Protein AF-A0A6A6N8V5-F1 (afdb_monomer_lite)

Foldseek 3Di:
DVVVVVVVPPDDDDPPPPDDDDDDDDPPDPPPPQDVVSVVVVVVVVVVDDDPLPQLDLLLLVLCVVVVNDPPVRSVVVVVVSVVVVVVVLVVCCVVCVVCCVVPVSPDDDDDPPDDPVRVVVVVVVVSCVVNVVSCVVPDPPPPPPPVVPPVCVVVVVVVVVVVVVCCCVPPVVVVVVVVVVVVVVVD

Structure (mmCIF, N/CA/C/O backbone):
data_AF-A0A6A6N8V5-F1
#
_entry.id   AF-A0A6A6N8V5-F1
#
loop_
_atom_site.group_PDB
_atom_site.id
_atom_site.type_symbol
_atom_site.label_atom_id
_atom_site.label_alt_id
_atom_site.label_comp_id
_atom_site.label_asym_id
_atom_site.label_entity_id
_atom_site.label_seq_id
_atom_site.pdbx_PDB_ins_code
_atom_site.Cartn_x
_atom_site.Cartn_y
_atom_site.Cartn_z
_atom_site.occupancy
_atom_site.B_iso_or_equiv
_atom_site.auth_seq_id
_atom_site.auth_comp_id
_atom_site.auth_asym_id
_atom_site.auth_atom_id
_atom_site.pdbx_PDB_model_num
ATOM 1 N N . MET A 1 1 ? -47.128 -22.667 35.089 1.00 57.34 1 MET A N 1
ATOM 2 C CA . MET A 1 1 ? -46.988 -22.530 36.557 1.00 57.34 1 MET A CA 1
ATOM 3 C C . MET A 1 1 ? -46.043 -23.562 37.205 1.00 57.34 1 MET A C 1
ATOM 5 O O . MET A 1 1 ? -45.417 -23.231 38.198 1.00 57.34 1 MET A O 1
ATOM 9 N N . ALA A 1 2 ? -45.826 -24.758 36.632 1.00 47.03 2 ALA A N 1
ATOM 10 C CA . ALA A 1 2 ? -44.949 -25.797 37.213 1.00 47.03 2 ALA A CA 1
ATOM 11 C C . ALA A 1 2 ? -43.417 -25.594 37.050 1.00 47.03 2 ALA A C 1
ATOM 13 O O . ALA A 1 2 ? -42.635 -26.224 37.754 1.00 47.03 2 ALA A O 1
ATOM 14 N N . LYS A 1 3 ? -42.948 -24.698 36.165 1.00 44.81 3 LYS A N 1
ATOM 15 C CA . LYS A 1 3 ? -41.498 -24.459 35.954 1.00 44.81 3 LYS A CA 1
ATOM 16 C C . LYS A 1 3 ? -40.864 -23.478 36.951 1.00 44.81 3 LYS A C 1
ATOM 18 O O . LYS A 1 3 ? -39.644 -23.429 37.061 1.00 44.81 3 LYS A O 1
ATOM 23 N N . GLN A 1 4 ? -41.675 -22.728 37.697 1.00 47.78 4 GLN A N 1
ATOM 24 C CA . GLN A 1 4 ? -41.194 -21.748 38.681 1.00 47.78 4 GLN A CA 1
ATOM 25 C C . GLN A 1 4 ? -40.977 -22.367 40.074 1.00 47.78 4 GLN A C 1
ATOM 27 O O . GLN A 1 4 ? -40.272 -21.784 40.893 1.00 47.78 4 GLN A O 1
ATOM 32 N N . LEU A 1 5 ? -41.507 -23.576 40.315 1.00 47.84 5 LEU A N 1
ATOM 33 C CA . LEU A 1 5 ? -41.378 -24.301 41.584 1.00 47.84 5 LEU A CA 1
ATOM 34 C C . LEU A 1 5 ? -40.135 -25.215 41.643 1.00 47.84 5 LEU A C 1
ATOM 36 O O . LEU A 1 5 ? -39.606 -25.457 42.720 1.00 47.84 5 LEU A O 1
ATOM 40 N N . MET A 1 6 ? -39.587 -25.642 40.497 1.00 47.91 6 MET A N 1
ATOM 41 C CA . MET A 1 6 ? -38.404 -26.527 40.445 1.00 47.91 6 MET A CA 1
ATOM 42 C C . MET A 1 6 ? -37.052 -25.804 40.577 1.00 47.91 6 MET A C 1
ATOM 44 O O . MET A 1 6 ? -36.023 -26.451 40.736 1.00 47.91 6 MET A O 1
ATOM 48 N N . ARG A 1 7 ? -37.018 -24.463 40.559 1.00 42.28 7 ARG A N 1
ATOM 49 C CA . ARG A 1 7 ? -35.777 -23.696 40.805 1.00 42.28 7 ARG A CA 1
ATOM 50 C C . ARG A 1 7 ? -35.471 -23.467 42.289 1.00 42.28 7 ARG A C 1
ATOM 52 O O . ARG A 1 7 ? -34.387 -22.991 42.600 1.00 42.28 7 ARG A O 1
ATOM 59 N N . ARG A 1 8 ? -36.384 -23.822 43.203 1.00 46.19 8 ARG A N 1
ATOM 60 C CA . ARG A 1 8 ? -36.187 -23.667 44.658 1.00 46.19 8 ARG A CA 1
ATOM 61 C C . ARG A 1 8 ? -35.596 -24.898 45.361 1.00 46.19 8 ARG A C 1
ATOM 63 O O . ARG A 1 8 ? -35.346 -24.821 46.555 1.00 46.19 8 ARG A O 1
ATOM 70 N N . LEU A 1 9 ? -35.335 -25.997 44.645 1.00 51.34 9 LEU A N 1
ATOM 71 C CA . LEU A 1 9 ? -34.799 -27.239 45.231 1.00 51.34 9 LEU A CA 1
ATOM 72 C C . LEU A 1 9 ? -33.329 -27.532 44.885 1.00 51.34 9 LEU A C 1
ATOM 74 O O . LEU A 1 9 ? -32.793 -28.545 45.317 1.00 51.34 9 LEU A O 1
ATOM 78 N N . ALA A 1 10 ? -32.640 -26.647 44.161 1.00 55.56 10 ALA A N 1
ATOM 79 C CA . ALA A 1 10 ? -31.214 -26.800 43.866 1.00 55.56 10 ALA A CA 1
ATOM 80 C C . ALA A 1 10 ? -30.354 -25.957 44.826 1.00 55.56 10 ALA A C 1
ATOM 82 O O . ALA A 1 10 ? -29.669 -25.023 44.411 1.00 55.56 10 ALA A O 1
ATOM 83 N N . VAL A 1 11 ? -30.408 -26.271 46.123 1.00 56.56 11 VAL A N 1
ATOM 84 C CA . VAL A 1 11 ? -29.449 -25.744 47.105 1.00 56.56 11 VAL A CA 1
ATOM 85 C C . VAL A 1 11 ? -28.174 -26.579 46.992 1.00 56.56 11 VAL A C 1
ATOM 87 O O . VAL A 1 11 ? -28.170 -27.763 47.322 1.00 56.56 11 VAL A O 1
ATOM 90 N N . LYS A 1 12 ? -27.090 -25.982 46.483 1.00 49.31 12 LYS A N 1
ATOM 91 C CA . LYS A 1 12 ? -25.762 -26.612 46.512 1.00 49.31 12 LYS A CA 1
ATOM 92 C C . LYS A 1 12 ? -25.272 -26.709 47.967 1.00 49.31 12 LYS A C 1
ATOM 94 O O . LYS A 1 12 ? -25.451 -25.741 48.707 1.00 49.31 12 LYS A O 1
ATOM 99 N N . PRO A 1 13 ? -24.644 -27.823 48.385 1.00 46.50 13 PRO A N 1
ATOM 100 C CA . PRO A 1 13 ? -24.107 -27.942 49.735 1.00 46.50 13 PRO A CA 1
ATOM 101 C C . PRO A 1 13 ? -22.988 -26.918 49.960 1.00 46.50 13 PRO A C 1
ATOM 103 O O . PRO A 1 13 ? -22.132 -26.709 49.096 1.00 46.50 13 PRO A O 1
ATOM 106 N N . LYS A 1 14 ? -23.018 -26.273 51.128 1.00 52.66 14 LYS A N 1
ATOM 107 C CA . LYS A 1 14 ? -21.973 -25.358 51.593 1.00 52.66 14 LYS A CA 1
ATOM 108 C C . LYS A 1 14 ? -20.686 -26.140 51.923 1.00 52.66 14 LYS A C 1
ATOM 110 O O . LYS A 1 14 ? -20.791 -27.234 52.481 1.00 52.66 14 LYS A O 1
ATOM 115 N N . PRO A 1 15 ? -19.485 -25.608 51.631 1.00 56.66 15 PRO A N 1
ATOM 116 C CA . PRO A 1 15 ? -18.228 -26.170 52.119 1.00 56.66 15 PRO A CA 1
ATOM 117 C C . PRO A 1 15 ? -18.176 -26.165 53.654 1.00 56.66 15 PRO A C 1
ATOM 119 O O . PRO A 1 15 ? -18.633 -25.230 54.305 1.00 56.66 15 PRO A O 1
ATOM 122 N N . TRP A 1 16 ? -17.576 -27.208 54.216 1.00 52.28 16 TRP A N 1
ATOM 123 C CA . TRP A 1 16 ? -17.517 -27.589 55.634 1.00 52.28 16 TRP A CA 1
ATOM 124 C C . TRP A 1 16 ? -16.701 -26.658 56.560 1.00 52.28 16 TRP A C 1
ATOM 126 O O . TRP A 1 16 ? -16.379 -27.040 57.679 1.00 52.28 16 TRP A O 1
ATOM 136 N N . ILE A 1 17 ? -16.383 -25.434 56.134 1.00 44.16 17 ILE A N 1
ATOM 137 C CA . ILE A 1 17 ? -15.574 -24.467 56.904 1.00 44.16 17 ILE A CA 1
ATOM 138 C C . ILE A 1 17 ? -16.433 -23.480 57.726 1.00 44.16 17 ILE A C 1
ATOM 140 O O . ILE A 1 17 ? -15.909 -22.629 58.435 1.00 44.16 17 ILE A O 1
ATOM 144 N N . GLU A 1 18 ? -17.759 -23.631 57.731 1.00 51.62 18 GLU A N 1
ATOM 145 C CA . GLU A 1 18 ? -18.683 -22.771 58.495 1.00 51.62 18 GLU A CA 1
ATOM 146 C C . GLU A 1 18 ? -19.040 -23.325 59.900 1.00 51.62 18 GLU A C 1
ATOM 148 O O . GLU A 1 18 ? -20.166 -23.172 60.368 1.00 51.62 18 GLU A O 1
ATOM 153 N N . VAL A 1 19 ? -18.092 -23.977 60.593 1.00 57.38 19 VAL A N 1
ATOM 154 C CA . VAL A 1 19 ? -18.265 -24.457 61.984 1.00 57.38 19 VAL A CA 1
ATOM 155 C C . VAL A 1 19 ? -17.139 -23.933 62.885 1.00 57.38 19 VAL A C 1
ATOM 157 O O . VAL A 1 19 ? -16.247 -24.672 63.289 1.00 57.38 19 VAL A O 1
ATOM 160 N N . ALA A 1 20 ? -17.176 -22.644 63.217 1.00 37.38 20 ALA A N 1
ATOM 161 C CA . ALA A 1 20 ? -16.450 -22.104 64.367 1.00 37.38 20 ALA A CA 1
ATOM 162 C C . ALA A 1 20 ? -17.269 -20.962 65.003 1.00 37.38 20 ALA A C 1
ATOM 164 O O . ALA A 1 20 ? -17.690 -20.056 64.279 1.00 37.38 20 ALA A O 1
ATOM 165 N N . PRO A 1 21 ? -17.537 -20.986 66.324 1.00 42.22 21 PRO A N 1
ATOM 166 C CA . PRO A 1 21 ? -18.315 -19.952 66.994 1.00 42.22 21 PRO A CA 1
ATOM 167 C C . PRO A 1 21 ? -17.563 -18.619 67.041 1.00 42.22 21 PRO A C 1
ATOM 169 O O . PRO A 1 21 ? -16.355 -18.555 67.259 1.00 42.22 21 PRO A O 1
ATOM 172 N N . SER A 1 22 ? -18.327 -17.548 66.883 1.00 48.19 22 SER A N 1
ATOM 173 C CA . SER A 1 22 ? -17.934 -16.147 66.978 1.00 48.19 22 SER A CA 1
ATOM 174 C C . SER A 1 22 ? -17.301 -15.779 68.326 1.00 48.19 22 SER A C 1
ATOM 176 O O . SER A 1 22 ? -18.021 -15.652 69.313 1.00 48.19 22 SER A O 1
ATOM 178 N N . LEU A 1 23 ? -15.994 -15.505 68.352 1.00 44.06 23 LEU A N 1
ATOM 179 C CA . LEU A 1 23 ? -15.327 -14.744 69.418 1.00 44.06 23 LEU A CA 1
ATOM 180 C C . LEU A 1 23 ? -14.121 -13.982 68.853 1.00 44.06 23 LEU A C 1
ATOM 182 O O . LEU A 1 23 ? -12.998 -14.441 68.980 1.00 44.06 23 LEU A O 1
ATOM 186 N N . LEU A 1 24 ? -14.358 -12.838 68.207 1.00 45.47 24 LEU A N 1
ATOM 187 C CA . LEU A 1 24 ? -13.484 -11.651 68.221 1.00 45.47 24 LEU A CA 1
ATOM 188 C C . LEU A 1 24 ? -14.116 -10.595 67.307 1.00 45.47 24 LEU A C 1
ATOM 190 O O . LEU A 1 24 ? -14.026 -10.658 66.082 1.00 45.47 24 LEU A O 1
ATOM 194 N N . GLY A 1 25 ? -14.812 -9.635 67.916 1.00 46.91 25 GLY A N 1
ATOM 195 C CA . GLY A 1 25 ? -15.275 -8.440 67.224 1.00 46.91 25 GLY A CA 1
ATOM 196 C C . GLY A 1 25 ? -14.080 -7.557 66.889 1.00 46.91 25 GLY A C 1
ATOM 197 O O . GLY A 1 25 ? -13.630 -6.787 67.731 1.00 46.91 25 GLY A O 1
ATOM 198 N N . PHE A 1 26 ? -13.574 -7.665 65.664 1.00 46.50 26 PHE A N 1
ATOM 199 C CA . PHE A 1 26 ? -12.704 -6.648 65.085 1.00 46.50 26 PHE A CA 1
ATOM 200 C C . PHE A 1 26 ? -13.545 -5.709 64.215 1.00 46.50 26 PHE A C 1
ATOM 202 O O . PHE A 1 26 ? -14.327 -6.194 63.392 1.00 46.50 26 PHE A O 1
ATOM 209 N N . PRO A 1 27 ? -13.402 -4.378 64.346 1.00 46.56 27 PRO A N 1
ATOM 210 C CA . PRO A 1 27 ? -14.002 -3.456 63.395 1.00 46.56 27 PRO A CA 1
ATOM 211 C C . PRO A 1 27 ? -13.331 -3.671 62.034 1.00 46.56 27 PRO A C 1
ATOM 213 O O . PRO A 1 27 ? -12.165 -3.323 61.840 1.00 46.56 27 PRO A O 1
ATOM 216 N N . LEU A 1 28 ? -14.053 -4.274 61.087 1.00 45.28 28 LEU A N 1
ATOM 217 C CA . LEU A 1 28 ? -13.602 -4.346 59.703 1.00 45.28 28 LEU A CA 1
ATOM 218 C C . LEU A 1 28 ? -13.589 -2.923 59.142 1.00 45.28 28 LEU A C 1
ATOM 220 O O . LEU A 1 28 ? -14.630 -2.296 58.951 1.00 45.28 28 LEU A O 1
ATOM 224 N N . ARG A 1 29 ? -12.379 -2.415 58.898 1.00 39.84 29 ARG A N 1
ATOM 225 C CA . ARG A 1 29 ? -12.137 -1.227 58.080 1.00 39.84 29 ARG A CA 1
ATOM 226 C C . ARG A 1 29 ? -12.912 -1.400 56.766 1.00 39.84 29 ARG A C 1
ATOM 228 O O . ARG A 1 29 ? -12.797 -2.478 56.176 1.00 39.84 29 ARG A O 1
ATOM 235 N N . PRO A 1 30 ? -13.670 -0.397 56.285 1.00 49.34 30 PRO A N 1
ATOM 236 C CA . PRO A 1 30 ? -14.262 -0.465 54.958 1.00 49.34 30 PRO A CA 1
ATOM 237 C C . PRO A 1 30 ? -13.144 -0.754 53.962 1.00 49.34 30 PRO A C 1
ATOM 239 O O . PRO A 1 30 ? -12.164 -0.012 53.863 1.00 49.34 30 PRO A O 1
ATOM 242 N N . SER A 1 31 ? -13.243 -1.903 53.307 1.00 49.34 31 SER A N 1
ATOM 243 C CA . SER A 1 31 ? -12.313 -2.283 52.266 1.00 49.34 31 SER A CA 1
ATOM 244 C C . SER A 1 31 ? -12.677 -1.454 51.045 1.00 49.34 31 SER A C 1
ATOM 246 O O . SER A 1 31 ? -13.603 -1.799 50.320 1.00 49.34 31 SER A O 1
ATOM 248 N N . ASN A 1 32 ? -11.944 -0.365 50.811 1.00 54.44 32 ASN A N 1
ATOM 249 C CA . ASN A 1 32 ? -11.982 0.385 49.550 1.00 54.44 32 ASN A CA 1
ATOM 250 C C . ASN A 1 32 ? -11.334 -0.411 48.400 1.00 54.44 32 ASN A C 1
ATOM 252 O O . ASN A 1 32 ? -10.838 0.173 47.441 1.00 54.44 32 ASN A O 1
ATOM 256 N N . SER A 1 33 ? -11.278 -1.741 48.516 1.00 57.34 33 SER A N 1
ATOM 257 C CA . SER A 1 33 ? -10.791 -2.595 47.447 1.00 57.34 33 SER A CA 1
ATOM 258 C C . SER A 1 33 ? -11.820 -2.540 46.326 1.00 57.34 33 SER A C 1
ATOM 260 O O . SER A 1 33 ? -12.987 -2.856 46.589 1.00 57.34 33 SER A O 1
ATOM 262 N N . PRO A 1 34 ? -11.431 -2.140 45.107 1.00 54.94 34 PRO A N 1
ATOM 263 C CA . PRO A 1 34 ? -12.342 -2.151 43.976 1.00 54.94 34 PRO A CA 1
ATOM 264 C C . PRO A 1 34 ? -12.934 -3.556 43.836 1.00 54.94 34 PRO A C 1
ATOM 266 O O . PRO A 1 34 ? -12.245 -4.566 44.016 1.00 54.94 34 PRO A O 1
ATOM 269 N N . SER A 1 35 ? -14.248 -3.629 43.613 1.00 59.81 35 SER A N 1
ATOM 270 C CA . SER A 1 35 ? -14.934 -4.916 43.498 1.00 59.81 35 SER A CA 1
ATOM 271 C C . SER A 1 35 ? -14.348 -5.696 42.319 1.00 59.81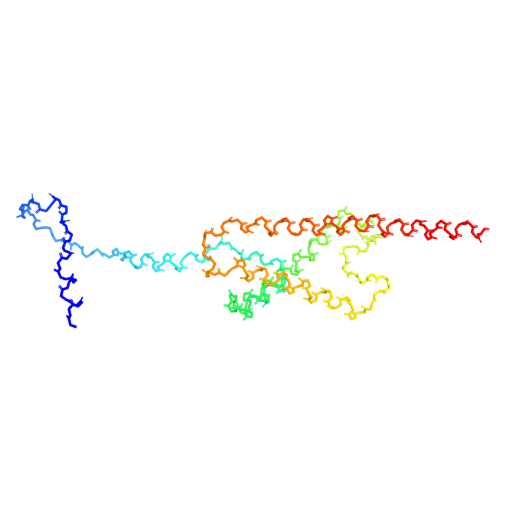 35 SER A C 1
ATOM 273 O O . SER A 1 35 ? -13.859 -5.094 41.372 1.00 59.81 35 SER A O 1
ATOM 275 N N . LEU A 1 36 ? -14.384 -7.032 42.333 1.00 54.66 36 LEU A N 1
ATOM 276 C CA . LEU A 1 36 ? -13.889 -7.809 41.187 1.00 54.66 36 LEU A CA 1
ATOM 277 C C . LEU A 1 36 ? -14.636 -7.479 39.888 1.00 54.66 36 LEU A C 1
ATOM 279 O O . LEU A 1 36 ? -14.100 -7.741 38.819 1.00 54.66 36 LEU A O 1
ATOM 283 N N . GLU A 1 37 ? -15.846 -6.921 39.968 1.00 55.88 37 GLU A N 1
ATOM 284 C CA . GLU A 1 37 ? -16.543 -6.359 38.811 1.00 55.88 37 GLU A CA 1
ATOM 285 C C . GLU A 1 37 ? -15.912 -5.037 38.386 1.00 55.88 37 GLU A C 1
ATOM 287 O O . GLU A 1 37 ? -15.575 -4.911 37.223 1.00 55.88 37 GLU A O 1
ATOM 292 N N . THR A 1 38 ? -15.593 -4.140 39.321 1.00 53.28 38 THR A N 1
ATOM 293 C CA . THR A 1 38 ? -14.831 -2.909 39.051 1.00 53.28 38 THR A CA 1
ATOM 294 C C . THR A 1 38 ? -13.439 -3.208 38.495 1.00 53.28 38 THR A C 1
ATOM 296 O O . THR A 1 38 ? -13.039 -2.578 37.539 1.00 53.28 38 THR A O 1
ATOM 299 N N . ILE A 1 39 ? -12.725 -4.217 39.006 1.00 55.84 39 ILE A N 1
ATOM 300 C CA . ILE A 1 39 ? -11.430 -4.665 38.465 1.00 55.84 39 ILE A CA 1
ATOM 301 C C . ILE A 1 39 ? -11.617 -5.328 37.097 1.00 55.84 39 ILE A C 1
ATOM 303 O O . ILE A 1 39 ? -10.730 -5.252 36.260 1.00 55.84 39 ILE A O 1
ATOM 307 N N . ARG A 1 40 ? -12.742 -6.009 36.840 1.00 59.34 40 ARG A N 1
ATOM 308 C CA . ARG A 1 40 ? -13.047 -6.576 35.514 1.00 59.34 40 ARG A CA 1
ATOM 309 C C . ARG A 1 40 ? -13.488 -5.513 34.516 1.00 59.34 40 ARG A C 1
ATOM 311 O O . ARG A 1 40 ? -13.228 -5.711 33.339 1.00 59.34 40 ARG A O 1
ATOM 318 N N . GLU A 1 41 ? -14.120 -4.438 34.970 1.00 52.66 41 GLU A N 1
ATOM 319 C CA . GLU A 1 41 ? -14.495 -3.269 34.175 1.00 52.66 41 GLU A CA 1
ATOM 320 C C . GLU A 1 41 ? -13.255 -2.416 33.882 1.00 52.66 41 GLU A C 1
ATOM 322 O O . GLU A 1 41 ? -12.965 -2.170 32.719 1.00 52.66 41 GLU A O 1
ATOM 327 N N . GLU A 1 42 ? -12.426 -2.120 34.886 1.00 46.97 42 GLU A N 1
ATOM 328 C CA . GLU A 1 42 ? -11.146 -1.413 34.730 1.00 46.97 42 GLU A CA 1
ATOM 329 C C . GLU A 1 42 ? -10.167 -2.230 33.871 1.00 46.97 42 GLU A C 1
ATOM 331 O O . GLU A 1 42 ? -9.539 -1.696 32.968 1.00 46.97 42 GLU A O 1
ATOM 336 N N . LYS A 1 43 ? -10.117 -3.563 34.034 1.00 39.84 43 LYS A N 1
ATOM 337 C CA . LYS A 1 43 ? -9.319 -4.458 33.173 1.00 39.84 43 LYS A CA 1
ATOM 338 C C . LYS A 1 43 ? -9.936 -4.677 31.789 1.00 39.84 43 LYS A C 1
ATOM 340 O O . LYS A 1 43 ? -9.231 -5.141 30.899 1.00 39.84 43 LYS A O 1
ATOM 345 N N . ALA A 1 44 ? -11.225 -4.402 31.590 1.00 46.94 44 ALA A N 1
ATOM 346 C CA . ALA A 1 44 ? -11.828 -4.397 30.258 1.00 46.94 44 ALA A CA 1
ATOM 347 C C . ALA A 1 44 ? -11.556 -3.075 29.525 1.00 46.94 44 ALA A C 1
ATOM 349 O O . ALA A 1 44 ? -11.489 -3.092 28.299 1.00 46.94 44 ALA A O 1
ATOM 350 N N . GLU A 1 45 ? -11.348 -1.977 30.257 1.00 46.59 45 GLU A N 1
ATOM 351 C CA . GLU A 1 45 ? -10.957 -0.678 29.699 1.00 46.59 45 GLU A CA 1
ATOM 352 C C . GLU A 1 45 ? -9.429 -0.549 29.506 1.00 46.59 45 GLU A C 1
ATOM 354 O O . GLU A 1 45 ? -8.999 -0.051 28.471 1.00 46.59 45 GLU A O 1
ATOM 359 N N . GLU A 1 46 ? -8.592 -1.085 30.405 1.00 42.84 46 GLU A N 1
ATOM 360 C CA . GLU A 1 46 ? -7.117 -1.050 30.285 1.00 42.84 46 GLU A CA 1
ATOM 361 C C . GLU A 1 46 ? -6.542 -2.080 29.297 1.00 42.84 46 GLU A C 1
ATOM 363 O O . GLU A 1 46 ? -5.401 -1.955 28.860 1.00 42.84 46 GLU A O 1
ATOM 368 N N . HIS A 1 47 ? -7.302 -3.101 28.882 1.00 40.75 47 HIS A N 1
ATOM 369 C CA . HIS A 1 47 ? -6.832 -4.042 27.852 1.00 40.75 47 HIS A CA 1
ATOM 370 C C . HIS A 1 47 ? -7.111 -3.559 26.416 1.00 40.75 47 HIS A C 1
ATOM 372 O O . HIS A 1 47 ? -7.099 -4.368 25.485 1.00 40.75 47 HIS A O 1
ATOM 378 N N . GLU A 1 48 ? -7.342 -2.256 26.226 1.00 45.66 48 GLU A N 1
ATOM 379 C CA . GLU A 1 48 ? -7.169 -1.585 24.930 1.00 45.66 48 GLU A CA 1
ATOM 380 C C . GLU A 1 48 ? -5.729 -1.097 24.695 1.00 45.66 48 GLU A C 1
ATOM 382 O O . GLU A 1 48 ? -5.425 -0.612 23.600 1.00 45.66 48 GLU A O 1
ATOM 387 N N . ASP A 1 49 ? -4.823 -1.264 25.664 1.00 51.69 49 ASP A N 1
ATOM 388 C CA . ASP A 1 49 ? -3.442 -0.836 25.501 1.00 51.69 49 ASP A CA 1
ATOM 389 C C . ASP A 1 49 ? -2.571 -1.860 24.750 1.00 51.69 49 ASP A C 1
ATOM 391 O O . ASP A 1 49 ? -2.319 -2.994 25.163 1.00 51.69 49 ASP A O 1
ATOM 395 N N . GLU A 1 50 ? -2.058 -1.353 23.629 1.00 45.16 50 GLU A N 1
ATOM 396 C CA . GLU A 1 50 ? -0.668 -1.540 23.219 1.00 45.16 50 GLU A CA 1
ATOM 397 C C . GLU A 1 50 ? -0.329 -2.801 22.412 1.00 45.16 50 GLU A C 1
ATOM 399 O O . GLU A 1 50 ? 0.692 -3.465 22.583 1.00 45.16 50 GLU A O 1
ATOM 404 N N . SER A 1 51 ? -1.134 -3.065 21.388 1.00 43.22 51 SER A N 1
ATOM 405 C CA . SER A 1 51 ? -0.588 -3.530 20.109 1.00 43.22 51 SER A CA 1
ATOM 406 C C . SER A 1 51 ? -1.419 -2.958 18.975 1.00 43.22 51 SER A C 1
ATOM 408 O O . SER A 1 51 ? -2.499 -3.442 18.644 1.00 43.22 51 SER A O 1
ATOM 410 N N . ASP A 1 52 ? -0.885 -1.860 18.443 1.00 52.78 52 ASP A N 1
ATOM 411 C CA . ASP A 1 52 ? -1.332 -1.136 17.264 1.00 52.78 52 ASP A CA 1
ATOM 412 C C . ASP A 1 52 ? -1.875 -2.095 16.194 1.00 52.78 52 ASP A C 1
ATOM 414 O O . ASP A 1 52 ? -1.224 -3.085 15.860 1.00 52.78 52 ASP A O 1
ATOM 418 N N . GLY A 1 53 ? -3.069 -1.807 15.668 1.00 59.06 53 GLY A N 1
ATOM 419 C CA . GLY A 1 53 ? -3.891 -2.677 14.820 1.00 59.06 53 GLY A CA 1
ATOM 420 C C . GLY A 1 53 ? -3.283 -3.096 13.478 1.00 59.06 53 GLY A C 1
ATOM 421 O O . GLY A 1 53 ? -4.025 -3.473 12.579 1.00 59.06 53 GLY A O 1
ATOM 422 N N . GLY A 1 54 ? -1.961 -3.024 13.300 1.00 66.81 54 GLY A N 1
ATOM 423 C CA . GLY A 1 54 ? -1.231 -3.641 12.198 1.00 66.81 54 GLY A CA 1
ATOM 424 C C . GLY A 1 54 ? -1.758 -3.230 10.831 1.00 66.81 54 GLY A C 1
ATOM 425 O O . GLY A 1 54 ? -1.714 -4.028 9.899 1.00 66.81 54 GLY A O 1
ATOM 426 N N . HIS A 1 55 ? -2.304 -2.013 10.705 1.00 77.81 55 HIS A N 1
ATOM 427 C CA . HIS A 1 55 ? -3.022 -1.642 9.491 1.00 77.81 55 HIS A CA 1
ATOM 428 C C . HIS A 1 55 ? -2.071 -1.601 8.290 1.00 77.81 55 HIS A C 1
ATOM 430 O O . HIS A 1 55 ? -2.456 -2.066 7.222 1.00 77.81 55 HIS A O 1
ATOM 436 N N . ILE A 1 56 ? -0.864 -1.028 8.478 1.00 83.94 56 ILE A N 1
ATOM 437 C CA . ILE A 1 56 ? 0.272 -0.895 7.527 1.00 83.94 56 ILE A CA 1
ATOM 438 C C . ILE A 1 56 ? -0.159 -0.547 6.080 1.00 83.94 56 ILE A C 1
ATOM 440 O O . ILE A 1 56 ? 0.546 -0.788 5.105 1.00 83.94 56 ILE A O 1
ATOM 444 N N . ASN A 1 57 ? -1.353 0.025 5.926 1.00 89.38 57 ASN A N 1
ATOM 445 C CA . ASN A 1 57 ? -2.013 0.275 4.659 1.00 89.38 57 ASN A CA 1
ATOM 446 C C . ASN A 1 57 ? -3.140 1.307 4.880 1.00 89.38 57 ASN A C 1
ATOM 448 O O . ASN A 1 57 ? -4.065 1.062 5.675 1.00 89.38 57 ASN A O 1
ATOM 452 N N . PRO A 1 58 ? -3.111 2.444 4.161 1.00 90.12 58 PRO A N 1
ATOM 453 C CA . PRO A 1 58 ? -4.141 3.468 4.281 1.00 90.12 58 PRO A CA 1
ATOM 454 C C . PRO A 1 58 ? -5.554 2.969 3.952 1.00 90.12 58 PRO A C 1
ATOM 456 O O . PRO A 1 58 ? -6.503 3.348 4.634 1.00 90.12 58 PRO A O 1
ATOM 459 N N . ALA A 1 59 ? -5.715 2.071 2.973 1.00 88.81 59 ALA A N 1
ATOM 460 C CA . ALA A 1 59 ? -7.013 1.501 2.606 1.00 88.81 59 ALA A CA 1
ATOM 461 C C . ALA A 1 59 ? -7.587 0.595 3.707 1.00 88.81 59 ALA A C 1
ATOM 463 O O . ALA A 1 59 ? -8.791 0.621 3.963 1.00 88.81 59 ALA A O 1
ATOM 464 N N . VAL A 1 60 ? -6.732 -0.156 4.410 1.00 89.25 60 VAL A N 1
ATOM 465 C CA . VAL A 1 60 ? -7.138 -0.967 5.572 1.00 89.25 60 VAL A CA 1
ATOM 466 C C . VAL A 1 60 ? -7.572 -0.067 6.725 1.00 89.25 60 VAL A C 1
ATOM 468 O O . VAL A 1 60 ? -8.652 -0.256 7.286 1.00 89.25 60 VAL A O 1
ATOM 471 N N . THR A 1 61 ? -6.775 0.963 7.021 1.00 86.31 61 THR A N 1
ATOM 472 C CA . THR A 1 61 ? -7.097 1.971 8.043 1.00 86.31 61 THR A CA 1
ATOM 473 C C . THR A 1 61 ? -8.434 2.655 7.740 1.00 86.31 61 THR A C 1
ATOM 475 O O . THR A 1 61 ? -9.273 2.812 8.626 1.00 86.31 61 THR A O 1
ATOM 478 N N . PHE A 1 62 ? -8.664 3.026 6.476 1.00 85.31 62 PHE A N 1
ATOM 479 C CA . PHE A 1 62 ? -9.911 3.644 6.031 1.00 85.31 62 PHE A CA 1
ATOM 480 C C . PHE A 1 62 ? -11.101 2.688 6.145 1.00 85.31 62 PHE A C 1
ATOM 482 O O . PHE A 1 62 ? -12.157 3.079 6.638 1.00 85.31 62 PHE A O 1
ATOM 489 N N . GLY A 1 63 ? -10.923 1.423 5.750 1.00 84.44 63 GLY A N 1
ATOM 490 C CA . GLY A 1 63 ? -11.936 0.386 5.917 1.00 84.44 63 GLY A CA 1
ATOM 491 C C . GLY A 1 63 ? -12.369 0.265 7.375 1.00 84.44 63 GLY A C 1
ATOM 492 O O . GLY A 1 63 ? -13.555 0.374 7.674 1.00 84.44 63 GLY A O 1
ATOM 493 N N . LEU A 1 64 ? -11.413 0.136 8.297 1.00 83.88 64 LEU A N 1
ATOM 494 C CA . LEU A 1 64 ? -11.682 0.028 9.734 1.00 83.88 64 LEU A CA 1
ATOM 495 C C . LEU A 1 64 ? -12.316 1.293 10.328 1.00 83.88 64 LEU A C 1
ATOM 497 O O . LEU A 1 64 ? -13.179 1.185 11.201 1.00 83.88 64 LEU A O 1
ATOM 501 N N . PHE A 1 65 ? -11.958 2.475 9.823 1.00 82.31 65 PHE A N 1
ATOM 502 C CA . PHE A 1 65 ? -12.645 3.724 10.149 1.00 82.31 65 PHE A CA 1
ATOM 503 C C . PHE A 1 65 ? -14.128 3.685 9.744 1.00 82.31 65 PHE A C 1
ATOM 505 O O . PHE A 1 65 ? -14.995 3.958 10.575 1.00 82.31 65 PHE A O 1
ATOM 512 N N . LEU A 1 66 ? -14.448 3.269 8.512 1.00 79.50 66 LEU A N 1
ATOM 513 C CA . LEU A 1 66 ? -15.84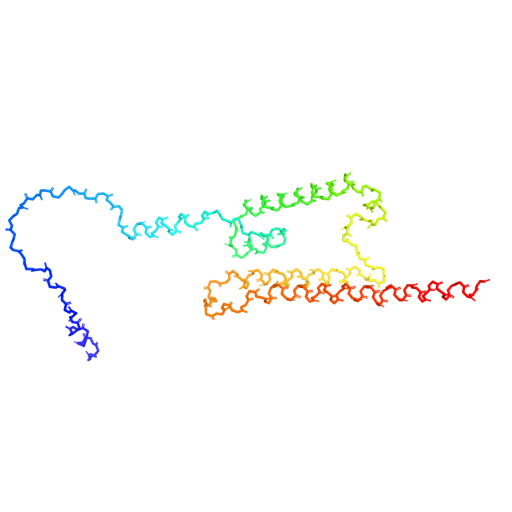0 3.115 8.060 1.00 79.50 66 LEU A CA 1
ATOM 514 C C . LEU A 1 66 ? -16.599 2.049 8.861 1.00 79.50 66 LEU A C 1
ATOM 516 O O . LEU A 1 66 ? -17.778 2.218 9.165 1.00 79.50 66 LEU A O 1
ATOM 520 N N . GLY A 1 67 ? -15.905 0.983 9.264 1.00 80.69 67 GLY A N 1
ATOM 521 C CA . GLY A 1 67 ? -16.415 -0.041 10.177 1.00 80.69 67 GLY A CA 1
ATOM 522 C C . GLY A 1 67 ? -16.567 0.420 11.629 1.00 80.69 67 GLY A C 1
ATOM 523 O O . GLY A 1 67 ? -16.899 -0.403 12.480 1.00 80.69 67 GLY A O 1
ATOM 524 N N . ARG A 1 68 ? -16.308 1.705 11.923 1.00 82.00 68 ARG A N 1
ATOM 525 C CA . ARG A 1 68 ? -16.336 2.326 13.259 1.00 82.00 68 ARG A CA 1
ATOM 526 C C . ARG A 1 68 ? -15.427 1.630 14.280 1.00 82.00 68 ARG A C 1
ATOM 528 O O . ARG A 1 68 ? -15.675 1.721 15.477 1.00 82.00 68 ARG A O 1
ATOM 535 N N . LYS A 1 69 ? -14.372 0.958 13.808 1.00 76.12 69 LYS A N 1
ATOM 536 C CA . LYS A 1 69 ? -13.348 0.314 14.645 1.00 76.12 69 LYS A CA 1
ATOM 537 C C . LYS A 1 69 ? -12.172 1.242 14.968 1.00 76.12 69 LYS A C 1
ATOM 539 O O . LYS A 1 69 ? -11.379 0.937 15.847 1.00 76.12 69 LYS A O 1
ATOM 544 N N . VAL A 1 70 ? -12.046 2.366 14.259 1.00 81.88 70 VAL A N 1
ATOM 545 C CA . VAL A 1 70 ? -10.996 3.381 14.452 1.00 81.88 70 VAL A CA 1
ATOM 546 C C . VAL A 1 70 ? -11.636 4.769 14.383 1.00 81.88 70 VAL A C 1
ATOM 548 O O . VAL A 1 70 ? -12.501 5.007 13.541 1.00 81.88 70 VAL A O 1
ATOM 551 N N . SER A 1 71 ? -11.232 5.695 15.257 1.00 86.00 71 SER A N 1
ATOM 552 C CA . SER A 1 71 ? -11.722 7.081 15.232 1.00 86.00 71 SER A CA 1
ATOM 553 C C . SER A 1 71 ? -11.122 7.882 14.067 1.00 86.00 71 SER A C 1
ATOM 555 O O . SER A 1 71 ? -10.047 7.557 13.571 1.00 86.00 71 SER A O 1
ATOM 557 N N . LEU A 1 72 ? -11.789 8.961 13.637 1.00 85.62 72 LEU A N 1
ATOM 558 C CA . LEU A 1 72 ? -11.349 9.768 12.488 1.00 85.62 72 LEU A CA 1
ATOM 559 C C . LEU A 1 72 ? -9.925 10.318 12.658 1.00 85.62 72 LEU A C 1
ATOM 561 O O . LEU A 1 72 ? -9.094 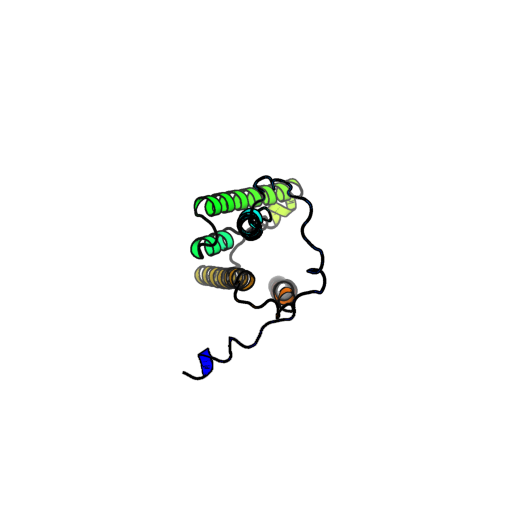10.166 11.767 1.00 85.62 72 LEU A O 1
ATOM 565 N N . ILE A 1 73 ? -9.634 10.935 13.807 1.00 89.19 73 ILE A N 1
ATOM 566 C CA . ILE A 1 73 ? -8.315 11.526 14.080 1.00 89.19 73 ILE A CA 1
ATOM 567 C C . ILE A 1 73 ? -7.240 10.437 14.054 1.00 89.19 73 ILE A C 1
ATOM 569 O O . ILE A 1 73 ? -6.213 10.599 13.399 1.00 89.19 73 ILE A O 1
ATOM 573 N N . ARG A 1 74 ? -7.503 9.296 14.705 1.00 84.12 74 ARG A N 1
ATOM 574 C CA . ARG A 1 74 ? -6.575 8.163 14.737 1.00 84.12 74 ARG A CA 1
ATOM 575 C C . ARG A 1 74 ? -6.342 7.602 13.328 1.00 84.12 74 ARG A C 1
ATOM 577 O O . ARG A 1 74 ? -5.200 7.363 12.952 1.00 84.12 74 ARG A O 1
ATOM 584 N N . ALA A 1 75 ? -7.394 7.466 12.520 1.00 84.31 75 ALA A N 1
ATOM 585 C CA . ALA A 1 75 ? -7.295 7.004 11.138 1.00 84.31 75 ALA A CA 1
ATOM 586 C C . ALA A 1 75 ? -6.430 7.935 10.273 1.00 84.31 75 ALA A C 1
ATOM 588 O O . ALA A 1 75 ? -5.562 7.461 9.545 1.00 84.31 75 ALA A O 1
ATOM 589 N N . LEU A 1 76 ? -6.617 9.252 10.388 1.00 91.12 76 LEU A N 1
ATOM 590 C CA . LEU A 1 76 ? -5.816 10.232 9.650 1.00 91.12 76 LEU A CA 1
ATOM 591 C C . LEU A 1 76 ? -4.342 10.196 10.067 1.00 91.12 76 LEU A C 1
ATOM 593 O O . LEU A 1 76 ? -3.468 10.157 9.201 1.00 91.12 76 LEU A O 1
ATOM 597 N N . LEU A 1 77 ? -4.062 10.154 11.373 1.00 89.44 77 LEU A N 1
ATOM 598 C CA . LEU A 1 77 ? -2.692 10.054 11.884 1.00 89.44 77 LEU A CA 1
ATOM 599 C C . LEU A 1 77 ? -1.997 8.777 11.395 1.00 89.44 77 LEU A C 1
ATOM 601 O O . LEU A 1 77 ? -0.853 8.845 10.948 1.00 89.44 77 LEU A O 1
ATOM 605 N N . TYR A 1 78 ? -2.699 7.639 11.386 1.00 90.19 78 TYR A N 1
ATOM 606 C CA . TYR A 1 78 ? -2.174 6.393 10.824 1.00 90.19 78 TYR A CA 1
ATOM 607 C C . TYR A 1 78 ? -1.848 6.505 9.339 1.00 90.19 78 TYR A C 1
ATOM 609 O O . TYR A 1 78 ? -0.765 6.097 8.932 1.00 90.19 78 TYR A O 1
ATOM 617 N N . MET A 1 79 ? -2.748 7.059 8.524 1.00 90.94 79 MET A N 1
ATOM 618 C CA . MET A 1 79 ? -2.510 7.190 7.082 1.00 90.94 79 MET A CA 1
ATOM 619 C C . MET A 1 79 ? -1.304 8.085 6.792 1.00 90.94 79 MET A C 1
ATOM 621 O O . MET A 1 79 ? -0.477 7.748 5.947 1.00 90.94 79 MET A O 1
ATOM 625 N N . VAL A 1 80 ? -1.166 9.196 7.522 1.00 94.31 80 VAL A N 1
ATOM 626 C CA . VAL A 1 80 ? -0.002 10.083 7.399 1.00 94.31 80 VAL A CA 1
ATOM 627 C C . VAL A 1 80 ? 1.275 9.348 7.799 1.00 94.31 80 VAL A C 1
ATOM 629 O O . VAL A 1 80 ? 2.236 9.345 7.031 1.00 94.31 80 VAL A O 1
ATOM 632 N N . ALA A 1 81 ? 1.283 8.673 8.951 1.00 93.00 81 ALA A N 1
ATOM 633 C CA . ALA A 1 81 ? 2.439 7.909 9.410 1.00 93.00 81 ALA A CA 1
ATOM 634 C C . ALA A 1 81 ? 2.836 6.798 8.420 1.00 93.00 81 ALA A C 1
ATOM 636 O O . ALA A 1 81 ? 4.018 6.630 8.130 1.00 93.00 81 ALA A O 1
ATOM 637 N N . GLN A 1 82 ? 1.863 6.086 7.843 1.00 93.06 82 GLN A N 1
ATOM 638 C CA . GLN A 1 82 ? 2.088 5.034 6.845 1.00 93.06 82 GLN A CA 1
ATOM 639 C C . GLN A 1 82 ? 2.696 5.594 5.555 1.00 93.06 82 GLN A C 1
ATOM 641 O O . GLN A 1 82 ? 3.678 5.049 5.053 1.00 93.06 82 GLN A O 1
ATOM 646 N N . CYS A 1 83 ? 2.162 6.704 5.040 1.00 94.38 83 CYS A N 1
ATOM 647 C CA . CYS A 1 83 ? 2.706 7.364 3.855 1.00 94.38 83 CYS A CA 1
ATOM 648 C C . CYS A 1 83 ? 4.131 7.880 4.096 1.00 94.38 83 CYS A C 1
ATOM 650 O O . CYS A 1 83 ? 5.007 7.676 3.257 1.00 94.38 83 CYS A O 1
ATOM 652 N N . LEU A 1 84 ? 4.392 8.498 5.252 1.00 95.81 84 LEU A N 1
ATOM 653 C CA . LEU A 1 84 ? 5.735 8.951 5.622 1.00 95.81 84 LEU A CA 1
ATOM 654 C C . LEU A 1 84 ? 6.704 7.773 5.773 1.00 95.81 84 LEU A C 1
ATOM 656 O O . LEU A 1 84 ? 7.811 7.824 5.243 1.00 95.81 84 LEU A O 1
ATOM 660 N N . GLY A 1 85 ? 6.277 6.687 6.421 1.00 95.44 85 GLY A N 1
ATOM 661 C CA . GLY A 1 85 ? 7.054 5.455 6.539 1.00 95.44 85 GLY A CA 1
ATOM 662 C C . GLY A 1 85 ? 7.407 4.852 5.178 1.00 95.44 85 GLY A C 1
ATOM 663 O O . GLY A 1 85 ? 8.563 4.494 4.953 1.00 95.44 85 GLY A O 1
ATOM 664 N N . ALA A 1 86 ? 6.455 4.814 4.240 1.00 94.81 86 ALA A N 1
ATOM 665 C CA . ALA A 1 86 ? 6.687 4.345 2.874 1.00 94.81 86 ALA A CA 1
ATOM 666 C C . ALA A 1 86 ? 7.696 5.229 2.120 1.00 94.81 86 ALA A C 1
ATOM 668 O O . ALA A 1 86 ? 8.627 4.710 1.506 1.00 94.81 86 ALA A O 1
ATOM 669 N N . ILE A 1 87 ? 7.571 6.559 2.221 1.00 96.69 87 ILE A N 1
ATOM 670 C CA . ILE A 1 87 ? 8.521 7.511 1.619 1.00 96.69 87 ILE A CA 1
ATOM 671 C C . ILE A 1 87 ? 9.928 7.302 2.192 1.00 96.69 87 ILE A C 1
ATOM 673 O O . ILE A 1 87 ? 10.891 7.190 1.429 1.00 96.69 87 ILE A O 1
ATOM 677 N N . CYS A 1 88 ? 10.052 7.207 3.518 1.00 97.00 88 CYS A N 1
ATOM 678 C CA . CYS A 1 88 ? 11.321 6.946 4.194 1.00 97.00 88 CYS A CA 1
ATOM 679 C C . CYS A 1 88 ? 11.928 5.602 3.762 1.00 97.00 88 CYS A C 1
ATOM 681 O O . CYS A 1 88 ? 13.117 5.541 3.451 1.00 97.00 88 CYS A O 1
ATOM 683 N N . GLY A 1 89 ? 11.117 4.543 3.678 1.00 95.56 89 GLY A N 1
ATOM 684 C CA . GLY A 1 89 ? 11.543 3.217 3.228 1.00 95.56 89 GLY A CA 1
ATOM 685 C C . GLY A 1 89 ? 12.070 3.222 1.791 1.00 95.56 89 GLY A C 1
ATOM 686 O O . GLY A 1 89 ? 13.200 2.799 1.546 1.00 95.56 89 GLY A O 1
ATOM 687 N N . CYS A 1 90 ? 11.305 3.771 0.842 1.00 94.94 90 CYS A N 1
ATOM 688 C CA . CYS A 1 90 ? 11.744 3.918 -0.550 1.00 94.94 90 CYS A CA 1
ATOM 689 C C . CYS A 1 90 ? 13.006 4.791 -0.662 1.00 94.94 90 CYS A C 1
ATOM 691 O O . CYS A 1 90 ? 13.921 4.470 -1.425 1.00 94.94 90 CYS A O 1
ATOM 693 N N . GLY A 1 91 ? 13.086 5.869 0.125 1.00 96.56 91 GLY A N 1
ATOM 694 C CA . GLY A 1 91 ? 14.258 6.740 0.204 1.00 96.56 91 GLY A CA 1
ATOM 695 C C . GLY A 1 91 ? 15.513 6.000 0.670 1.00 96.56 91 GLY A C 1
ATOM 696 O O . GLY A 1 91 ? 16.572 6.150 0.060 1.00 96.56 91 GLY A O 1
ATOM 697 N N . LEU A 1 92 ? 15.390 5.146 1.689 1.00 97.31 92 LEU A N 1
ATOM 698 C CA . LEU A 1 92 ? 16.494 4.339 2.206 1.00 97.31 92 LEU A CA 1
ATOM 699 C C . LEU A 1 92 ? 16.981 3.306 1.179 1.00 97.31 92 LEU A C 1
ATOM 701 O O . LEU A 1 92 ? 18.184 3.191 0.941 1.00 97.31 92 LEU A O 1
ATOM 705 N N . VAL A 1 93 ? 16.061 2.612 0.497 1.00 96.19 93 VAL A N 1
ATOM 706 C CA . VAL A 1 93 ? 16.413 1.680 -0.592 1.00 96.19 93 VAL A CA 1
ATOM 707 C C . VAL A 1 93 ? 17.159 2.417 -1.708 1.00 96.19 93 VAL A C 1
ATOM 709 O O . VAL A 1 93 ? 18.196 1.951 -2.187 1.00 96.19 93 VAL A O 1
ATOM 712 N N . LYS A 1 94 ? 16.678 3.606 -2.093 1.00 95.00 94 LYS A N 1
ATOM 713 C CA . LYS A 1 94 ? 17.345 4.455 -3.086 1.00 95.00 94 LYS A CA 1
ATOM 714 C C . LYS A 1 94 ? 18.727 4.921 -2.621 1.00 95.00 94 LYS A C 1
ATOM 716 O O . LYS A 1 94 ? 19.621 5.028 -3.458 1.00 95.00 94 LYS A O 1
ATOM 721 N N . ALA A 1 95 ? 18.921 5.188 -1.330 1.00 96.38 95 ALA A N 1
ATOM 722 C CA . ALA A 1 95 ? 20.216 5.584 -0.781 1.00 96.38 95 ALA A CA 1
ATOM 723 C C . ALA A 1 95 ? 21.247 4.447 -0.865 1.00 96.38 95 ALA A C 1
ATOM 725 O O . ALA A 1 95 ? 22.384 4.684 -1.265 1.00 96.38 95 ALA A O 1
ATOM 726 N N . PHE A 1 96 ? 20.845 3.209 -0.564 1.00 95.75 96 PHE A N 1
ATOM 727 C CA . PHE A 1 96 ? 21.747 2.053 -0.602 1.00 95.75 96 PHE A CA 1
ATOM 728 C C . PHE A 1 96 ? 22.003 1.513 -2.010 1.00 95.75 96 PHE A C 1
ATOM 730 O O . PHE A 1 96 ? 23.096 1.025 -2.284 1.00 95.75 96 PHE A O 1
ATOM 737 N N . GLN A 1 97 ? 21.019 1.578 -2.911 1.00 94.81 97 GLN A N 1
ATOM 738 C CA . GLN A 1 97 ? 21.089 0.950 -4.237 1.00 94.81 97 GLN A CA 1
ATOM 739 C C . GLN A 1 97 ? 20.608 1.888 -5.355 1.00 94.81 97 GLN A C 1
ATOM 741 O O . GLN A 1 97 ? 19.816 1.507 -6.217 1.00 94.81 97 GLN A O 1
ATOM 746 N N . LYS A 1 98 ? 21.115 3.128 -5.384 1.00 95.12 98 LYS A N 1
ATOM 747 C CA . LYS A 1 98 ? 20.664 4.193 -6.305 1.00 95.12 98 LYS A CA 1
ATOM 748 C C . LYS A 1 98 ? 20.632 3.787 -7.783 1.00 95.12 98 LYS A C 1
ATOM 750 O O . LYS A 1 98 ? 19.671 4.109 -8.480 1.00 95.12 98 LYS A O 1
ATOM 755 N N . ALA A 1 99 ? 21.674 3.110 -8.273 1.00 94.56 99 ALA A N 1
ATOM 756 C CA . ALA A 1 99 ? 21.768 2.717 -9.681 1.00 94.56 99 ALA A CA 1
ATOM 757 C C . ALA A 1 99 ? 20.673 1.709 -10.068 1.00 94.56 99 ALA A C 1
ATOM 759 O O . ALA A 1 99 ? 19.994 1.898 -11.075 1.00 94.56 99 ALA A O 1
ATOM 760 N N . 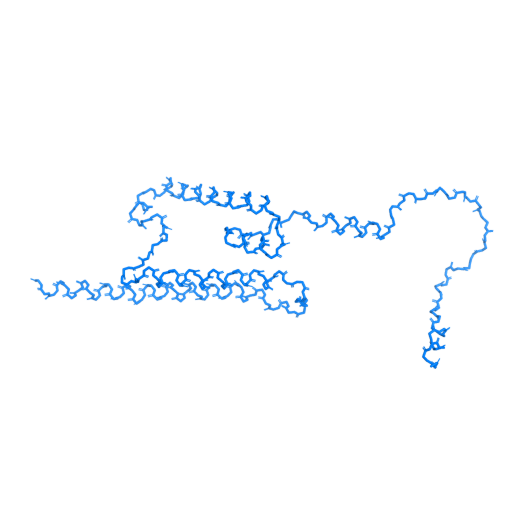TYR A 1 100 ? 20.459 0.682 -9.240 1.00 94.69 100 TYR A N 1
ATOM 761 C CA . TYR A 1 100 ? 19.399 -0.306 -9.441 1.00 94.69 100 TYR A CA 1
ATOM 762 C C . TYR A 1 100 ? 18.014 0.319 -9.278 1.00 94.69 100 TYR A C 1
ATOM 764 O O . TYR A 1 100 ? 17.157 0.122 -10.134 1.00 94.69 100 TYR A O 1
ATOM 772 N N . TYR A 1 101 ? 17.820 1.133 -8.238 1.00 94.12 101 TYR A N 1
ATOM 773 C CA . TYR A 1 101 ? 16.559 1.824 -7.982 1.00 94.12 101 TYR A CA 1
ATOM 774 C C . TYR A 1 101 ? 16.096 2.618 -9.210 1.00 94.12 101 TYR A C 1
ATOM 776 O O . TYR A 1 101 ? 14.989 2.414 -9.694 1.00 94.12 101 TYR A O 1
ATOM 784 N N . THR A 1 102 ? 16.956 3.475 -9.769 1.00 94.44 102 THR A N 1
ATOM 785 C CA . THR A 1 102 ? 16.593 4.289 -10.942 1.00 94.44 102 THR A CA 1
ATOM 786 C C . THR A 1 102 ? 16.432 3.444 -12.206 1.00 94.44 102 THR A C 1
ATOM 788 O O . THR A 1 102 ? 15.539 3.706 -13.005 1.00 94.44 102 THR A O 1
ATOM 791 N N . ARG A 1 103 ? 17.274 2.421 -12.399 1.00 94.12 103 ARG A N 1
ATOM 792 C CA . ARG A 1 103 ? 17.247 1.583 -13.607 1.00 94.12 103 ARG A CA 1
ATOM 793 C C . ARG A 1 103 ? 15.981 0.733 -13.725 1.00 94.12 103 ARG A C 1
ATOM 795 O O . ARG A 1 103 ? 15.544 0.479 -14.841 1.00 94.12 103 ARG A O 1
ATOM 802 N N . TYR A 1 104 ? 15.423 0.285 -12.603 1.00 92.06 104 TYR A N 1
ATOM 803 C CA . TYR A 1 104 ? 14.287 -0.643 -12.566 1.00 92.06 104 TYR A CA 1
ATOM 804 C C . TYR A 1 104 ? 12.981 0.008 -12.075 1.00 92.06 104 TYR A C 1
ATOM 806 O O . TYR A 1 104 ? 12.098 -0.689 -11.587 1.00 92.06 104 TYR A O 1
ATOM 814 N N . GLY A 1 105 ? 12.849 1.336 -12.176 1.00 91.94 105 GLY A N 1
ATOM 815 C CA . GLY A 1 105 ? 11.590 2.037 -11.872 1.00 91.94 105 GLY A CA 1
ATOM 816 C C . GLY A 1 105 ? 11.275 2.201 -10.379 1.00 91.94 105 GLY A C 1
ATOM 817 O O . GLY A 1 105 ? 10.172 2.593 -10.016 1.00 91.94 105 GLY A O 1
ATOM 818 N N . GLY A 1 106 ? 12.229 1.917 -9.489 1.00 92.31 106 GLY A N 1
ATOM 819 C CA . GLY A 1 106 ? 12.133 2.247 -8.063 1.00 92.31 106 GLY A CA 1
ATOM 820 C C . GLY A 1 106 ? 11.053 1.502 -7.276 1.00 92.31 106 GLY A C 1
ATOM 821 O O . GLY A 1 106 ? 10.734 1.922 -6.168 1.00 92.31 106 GLY A O 1
ATOM 822 N N . GLY A 1 107 ? 10.489 0.424 -7.831 1.00 91.44 107 GLY A N 1
ATOM 823 C CA . GLY A 1 107 ? 9.376 -0.304 -7.215 1.00 91.44 107 GLY A CA 1
ATOM 824 C C . GLY A 1 107 ? 8.037 0.434 -7.290 1.00 91.44 107 GLY A C 1
ATOM 825 O O . GLY A 1 107 ? 7.151 0.151 -6.489 1.00 91.44 107 GLY A O 1
ATOM 826 N N . ALA A 1 108 ? 7.888 1.389 -8.214 1.00 93.38 108 ALA A N 1
ATOM 827 C CA . ALA A 1 108 ? 6.614 2.053 -8.453 1.00 93.38 108 ALA A CA 1
ATOM 828 C C . ALA A 1 108 ? 5.595 1.086 -9.080 1.00 93.38 108 ALA A C 1
ATOM 830 O O . ALA A 1 108 ? 5.922 0.317 -9.985 1.00 93.38 108 ALA A O 1
ATOM 831 N N . ASN A 1 109 ? 4.345 1.157 -8.616 1.00 91.12 109 ASN A N 1
ATOM 832 C CA . ASN A 1 109 ? 3.244 0.425 -9.231 1.00 91.12 109 ASN A CA 1
ATOM 833 C C . ASN A 1 109 ? 2.854 1.118 -10.541 1.00 91.12 109 ASN A C 1
ATOM 835 O O . ASN A 1 109 ? 2.375 2.252 -10.531 1.00 91.12 109 ASN A O 1
ATOM 839 N N . GLU A 1 110 ? 3.035 0.424 -11.661 1.00 90.12 110 GLU A N 1
ATOM 840 C CA . GLU A 1 110 ? 2.689 0.915 -12.993 1.00 90.12 110 GLU A CA 1
ATOM 841 C C . GLU A 1 110 ? 1.804 -0.092 -13.728 1.00 90.12 110 GLU A C 1
ATOM 843 O O . GLU A 1 110 ? 1.900 -1.308 -13.539 1.00 90.12 110 GLU A O 1
ATOM 848 N N . LEU A 1 111 ? 0.930 0.417 -14.597 1.00 91.12 111 LEU A N 1
ATOM 849 C CA . LEU A 1 111 ? 0.111 -0.437 -15.443 1.00 91.12 111 LEU A CA 1
ATOM 850 C C . LEU A 1 111 ? 0.974 -1.052 -16.549 1.00 91.12 111 LEU A C 1
ATOM 852 O O . LEU A 1 111 ? 1.628 -0.336 -17.306 1.00 91.12 111 LEU A O 1
ATOM 856 N N . SER A 1 112 ? 0.936 -2.379 -16.672 1.00 89.62 112 SER A N 1
ATOM 857 C CA . SER A 1 112 ? 1.676 -3.088 -17.717 1.00 89.62 112 SER A CA 1
ATOM 858 C C . SER A 1 112 ? 1.209 -2.689 -19.125 1.00 89.62 112 SER A C 1
ATOM 860 O O . SER A 1 112 ? 0.029 -2.406 -19.360 1.00 89.62 112 SER A O 1
ATOM 862 N N . SER A 1 113 ? 2.138 -2.692 -20.085 1.00 89.25 113 SER A N 1
ATOM 863 C CA . SER A 1 113 ? 1.839 -2.391 -21.485 1.00 89.25 113 SER A CA 1
ATOM 864 C C . SER A 1 113 ? 0.767 -3.335 -22.033 1.00 89.25 113 SER A C 1
ATOM 866 O O . SER A 1 113 ? 0.883 -4.552 -21.898 1.00 89.25 113 SER A O 1
ATOM 868 N N . GLY A 1 114 ? -0.245 -2.775 -22.695 1.00 89.62 114 GLY A N 1
ATOM 869 C CA . GLY A 1 114 ? -1.340 -3.540 -23.302 1.00 89.62 114 GLY A CA 1
ATOM 870 C C . GLY A 1 114 ? -2.604 -3.638 -22.445 1.00 89.62 114 GLY A C 1
ATOM 871 O O . GLY A 1 114 ? -3.617 -4.130 -22.933 1.00 89.62 114 GLY A O 1
ATOM 872 N N . TYR A 1 115 ? -2.589 -3.118 -21.216 1.00 91.00 115 TYR A N 1
ATOM 873 C CA . TYR A 1 115 ? -3.783 -3.019 -20.377 1.00 91.00 115 TYR A CA 1
ATOM 874 C C . TYR A 1 115 ? -4.377 -1.609 -20.399 1.00 91.00 115 TYR A C 1
ATOM 876 O O . TYR A 1 115 ? -3.666 -0.606 -20.468 1.00 91.00 115 TYR A O 1
ATOM 884 N N . SER A 1 116 ? -5.707 -1.523 -20.324 1.00 93.88 116 SER A N 1
ATOM 885 C CA . SER A 1 116 ? -6.412 -0.246 -20.202 1.00 93.88 116 SER A CA 1
ATOM 886 C C . SER A 1 116 ? -6.421 0.243 -18.752 1.00 93.88 116 SER A C 1
ATOM 888 O O . SER A 1 116 ? -6.429 -0.558 -17.813 1.00 93.88 116 SER A O 1
ATOM 890 N N . LYS A 1 117 ? -6.508 1.565 -18.551 1.00 90.88 117 LYS A N 1
ATOM 891 C CA . LYS A 1 117 ? -6.637 2.170 -17.210 1.00 90.88 117 LYS A CA 1
ATOM 892 C C . LYS A 1 117 ? -7.821 1.598 -16.423 1.00 90.88 117 LYS A C 1
ATOM 894 O O . LYS A 1 117 ? -7.703 1.381 -15.224 1.00 90.88 117 LYS A O 1
ATOM 899 N N . GLY A 1 118 ? -8.934 1.314 -17.107 1.00 92.50 118 GLY A N 1
ATOM 900 C CA . GLY A 1 118 ? -10.109 0.690 -16.495 1.00 92.50 118 GLY A CA 1
ATOM 901 C C . GLY A 1 118 ? -9.832 -0.724 -15.978 1.00 92.50 118 GLY A C 1
ATOM 902 O O . GLY A 1 118 ? -10.300 -1.075 -14.901 1.00 92.50 118 GLY A O 1
ATOM 903 N N . THR A 1 119 ? -9.016 -1.506 -16.693 1.00 91.06 119 THR A N 1
ATOM 904 C CA . THR A 1 119 ? -8.611 -2.851 -16.249 1.00 91.06 119 THR A CA 1
ATOM 905 C C . THR A 1 119 ? -7.733 -2.777 -15.002 1.00 91.06 119 THR A C 1
ATOM 907 O O . THR A 1 119 ? -7.979 -3.502 -14.042 1.00 91.06 119 THR A O 1
ATOM 910 N N . GLY A 1 120 ? -6.755 -1.863 -14.987 1.00 89.38 120 GLY A N 1
ATOM 911 C CA . GLY A 1 120 ? -5.909 -1.625 -13.814 1.00 89.38 120 GLY A CA 1
ATOM 912 C C . GLY A 1 120 ? -6.716 -1.190 -12.592 1.00 89.38 120 GLY A C 1
ATOM 913 O O . GLY A 1 120 ? -6.579 -1.771 -11.522 1.00 89.38 120 GLY A O 1
ATOM 914 N N . LEU A 1 121 ? -7.629 -0.230 -12.771 1.00 90.38 121 LEU A N 1
ATOM 915 C CA . LEU A 1 121 ? -8.522 0.220 -11.703 1.00 90.38 121 LEU A CA 1
ATOM 916 C C . LEU A 1 121 ? -9.395 -0.923 -11.165 1.00 90.38 121 LEU A C 1
ATOM 918 O O . LEU A 1 121 ? -9.520 -1.082 -9.955 1.00 90.38 121 LEU A O 1
ATOM 922 N N . GLY A 1 122 ? -9.981 -1.732 -12.053 1.00 87.81 122 GLY A N 1
ATOM 923 C CA . GLY A 1 122 ? -10.777 -2.892 -11.655 1.00 87.81 122 GLY A CA 1
ATOM 924 C C . GLY A 1 122 ? -9.967 -3.901 -10.837 1.00 87.81 122 GLY A C 1
ATOM 925 O O . GLY A 1 122 ? -10.444 -4.373 -9.807 1.00 87.81 122 GLY A O 1
ATOM 926 N N . ALA A 1 123 ? -8.728 -4.181 -11.252 1.00 87.31 123 ALA A N 1
ATOM 927 C CA . ALA A 1 123 ? -7.828 -5.075 -10.529 1.00 87.31 123 ALA A CA 1
ATOM 928 C C . ALA A 1 123 ? -7.501 -4.559 -9.115 1.00 87.31 123 ALA A C 1
ATOM 930 O O . ALA A 1 123 ? -7.614 -5.316 -8.152 1.00 87.31 123 ALA A O 1
ATOM 931 N N . GLU A 1 124 ? -7.176 -3.271 -8.972 1.00 89.44 124 GLU A N 1
ATOM 932 C CA . GLU A 1 124 ? -6.886 -2.640 -7.674 1.00 89.44 124 GLU A CA 1
ATOM 933 C C . GLU A 1 124 ? -8.103 -2.637 -6.735 1.00 89.44 124 GLU A C 1
ATOM 935 O O . GLU A 1 124 ? -7.972 -2.921 -5.541 1.00 89.44 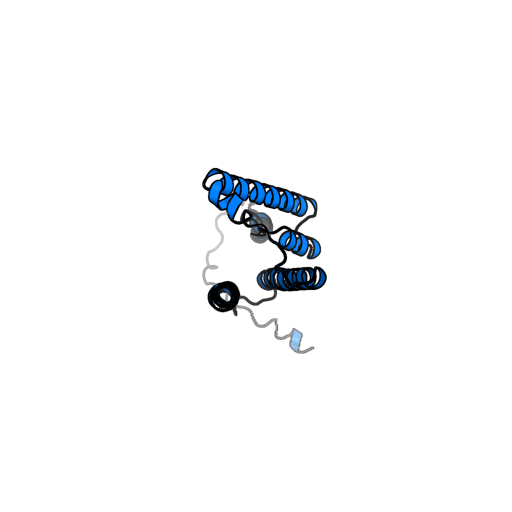124 GLU A O 1
ATOM 940 N N . ILE A 1 125 ? -9.306 -2.378 -7.266 1.00 86.81 125 ILE A N 1
ATOM 941 C CA . ILE A 1 125 ? -10.555 -2.423 -6.489 1.00 86.81 125 ILE A CA 1
ATOM 942 C C . ILE A 1 125 ? -10.792 -3.832 -5.944 1.00 86.81 125 ILE A C 1
ATOM 944 O O . ILE A 1 125 ? -11.049 -3.995 -4.751 1.00 86.81 125 ILE A O 1
ATOM 948 N N . ILE A 1 126 ? -10.692 -4.853 -6.799 1.00 86.50 126 ILE A N 1
ATOM 949 C CA . ILE A 1 126 ? -10.919 -6.248 -6.404 1.00 86.50 126 ILE A CA 1
ATOM 950 C C . ILE A 1 126 ? -9.859 -6.697 -5.392 1.00 86.50 126 ILE A C 1
ATOM 952 O O . ILE A 1 126 ? -10.204 -7.271 -4.359 1.00 86.50 126 ILE A O 1
ATOM 956 N N . GLY A 1 127 ? -8.580 -6.405 -5.649 1.00 84.00 127 GLY A N 1
ATOM 957 C CA . GLY A 1 127 ? -7.483 -6.756 -4.745 1.00 84.00 127 GLY A CA 1
ATOM 958 C C . GLY A 1 127 ? -7.635 -6.108 -3.367 1.00 84.00 127 GLY A C 1
ATOM 959 O O . GLY A 1 127 ? -7.553 -6.789 -2.342 1.00 84.00 127 GLY A O 1
ATOM 960 N N . THR A 1 128 ? -7.951 -4.812 -3.334 1.00 87.19 128 THR A N 1
ATOM 961 C CA . THR A 1 128 ? -8.185 -4.074 -2.085 1.00 87.19 128 THR A CA 1
ATOM 962 C C . THR A 1 128 ? -9.427 -4.581 -1.355 1.00 87.19 128 THR A C 1
ATOM 964 O O . THR A 1 128 ? -9.398 -4.724 -0.134 1.00 87.19 128 THR A O 1
ATOM 967 N N . PHE A 1 129 ? -10.504 -4.912 -2.076 1.00 82.25 129 PHE A N 1
ATOM 968 C CA . PHE A 1 129 ? -11.700 -5.509 -1.482 1.00 82.25 129 PHE A CA 1
ATOM 969 C C . PHE A 1 129 ? -11.375 -6.826 -0.773 1.00 82.25 129 PHE A C 1
ATOM 971 O O . PHE A 1 129 ? -11.736 -6.988 0.391 1.00 82.25 129 PHE A O 1
ATOM 978 N N . VAL A 1 130 ? -10.657 -7.741 -1.435 1.00 85.06 130 VAL A N 1
ATOM 979 C CA . VAL A 1 130 ? -10.252 -9.023 -0.836 1.00 85.06 130 VAL A CA 1
ATOM 980 C C . VAL A 1 130 ? -9.398 -8.789 0.410 1.00 85.06 130 VAL A C 1
ATOM 982 O O . VAL A 1 130 ? -9.660 -9.401 1.447 1.00 85.06 130 VAL A O 1
ATOM 985 N N . LEU A 1 131 ? -8.429 -7.870 0.348 1.00 85.06 131 LEU A N 1
ATOM 986 C CA . LEU A 1 131 ? -7.587 -7.505 1.489 1.00 85.06 131 LEU A CA 1
ATOM 987 C C . LEU A 1 131 ? -8.416 -6.980 2.672 1.00 85.06 131 LEU A C 1
ATOM 989 O O . LEU A 1 131 ? -8.316 -7.498 3.782 1.00 85.06 131 LEU A O 1
ATOM 993 N N . VAL A 1 132 ? -9.263 -5.975 2.450 1.00 83.31 132 VAL A N 1
ATOM 994 C CA . VAL A 1 132 ? -10.053 -5.345 3.520 1.00 83.31 132 VAL A CA 1
ATOM 995 C C . VAL A 1 132 ? -11.106 -6.308 4.071 1.00 83.31 132 VAL A C 1
ATOM 997 O O . VAL A 1 132 ? -11.273 -6.402 5.286 1.00 83.31 132 VAL A O 1
ATOM 1000 N N . TYR A 1 133 ? -11.772 -7.088 3.215 1.00 79.75 133 TYR A N 1
ATOM 1001 C CA . TYR A 1 133 ? -12.704 -8.136 3.641 1.00 79.75 133 TYR A CA 1
ATOM 1002 C C . TYR A 1 133 ? -12.023 -9.176 4.537 1.00 79.75 133 TYR A C 1
ATOM 1004 O O . TYR A 1 133 ? -12.591 -9.599 5.546 1.00 79.75 133 TYR A O 1
ATOM 1012 N N . THR A 1 134 ? -10.791 -9.555 4.199 1.00 80.81 134 THR A N 1
ATOM 1013 C CA . THR A 1 134 ? -9.962 -10.465 4.997 1.00 80.81 134 THR A CA 1
ATOM 1014 C C . THR A 1 134 ? -9.665 -9.867 6.373 1.00 80.81 134 THR A C 1
ATOM 1016 O O . THR A 1 134 ? -9.850 -10.551 7.377 1.00 80.81 134 THR A O 1
ATOM 1019 N N . VAL A 1 135 ? -9.307 -8.580 6.451 1.00 83.88 135 VAL A N 1
ATOM 1020 C CA . VAL A 1 135 ? -9.085 -7.878 7.730 1.00 83.88 135 VAL A CA 1
ATOM 1021 C C . VAL A 1 135 ? -10.355 -7.847 8.583 1.00 83.88 135 VAL A C 1
ATOM 1023 O O . VAL A 1 135 ? -10.325 -8.167 9.773 1.00 83.88 135 VAL A O 1
ATOM 1026 N N . PHE A 1 136 ? -11.503 -7.516 7.992 1.00 78.06 136 PHE A N 1
ATOM 1027 C CA . PHE A 1 136 ? -12.777 -7.546 8.713 1.00 78.06 136 PHE A CA 1
ATOM 1028 C C . PHE A 1 136 ? -13.143 -8.952 9.186 1.00 78.06 136 PHE A C 1
ATOM 1030 O O . PHE A 1 136 ? -13.579 -9.122 10.321 1.00 78.06 136 PHE A O 1
ATOM 1037 N N . SER A 1 137 ? -12.903 -9.958 8.347 1.00 76.56 137 SER A N 1
ATOM 1038 C CA . SER A 1 137 ? -13.130 -11.367 8.667 1.00 76.56 137 SER A CA 1
ATOM 1039 C C . SER A 1 137 ? -12.216 -11.879 9.781 1.00 76.56 137 SER A C 1
ATOM 1041 O O . SER A 1 137 ? -12.636 -12.722 10.568 1.00 76.56 137 SER A O 1
ATOM 1043 N N . ALA A 1 138 ? -10.977 -11.393 9.857 1.00 76.62 138 ALA A N 1
ATOM 1044 C CA . ALA A 1 138 ? -10.027 -11.743 10.911 1.00 76.62 138 ALA A CA 1
ATOM 1045 C C . ALA A 1 138 ? -10.338 -11.041 12.243 1.00 76.62 138 ALA A C 1
ATOM 1047 O O . ALA A 1 138 ? -9.980 -11.546 13.301 1.00 76.62 138 ALA A O 1
ATOM 1048 N N . THR A 1 139 ? -11.027 -9.897 12.199 1.00 72.31 139 THR A N 1
ATOM 1049 C CA . THR A 1 139 ? -11.365 -9.086 13.380 1.00 72.31 139 THR A CA 1
ATOM 1050 C C . THR A 1 139 ? -12.822 -9.248 13.834 1.00 72.31 139 THR A C 1
ATOM 1052 O O . THR A 1 139 ? -13.303 -8.439 14.630 1.00 72.31 139 THR A O 1
ATOM 1055 N N . ASP A 1 140 ? -13.562 -10.232 13.311 1.00 71.44 140 ASP A N 1
ATOM 1056 C CA . ASP A 1 140 ? -14.965 -10.481 13.664 1.00 71.44 140 ASP A CA 1
ATOM 1057 C C . ASP A 1 140 ? -15.082 -11.253 14.999 1.00 71.44 140 ASP A C 1
ATOM 1059 O O . ASP A 1 140 ? -14.738 -12.438 15.049 1.00 71.44 140 ASP A O 1
ATOM 1063 N N . PRO A 1 141 ? -15.613 -10.634 16.074 1.00 62.31 141 PRO A N 1
ATOM 1064 C CA . PRO A 1 141 ? -15.721 -11.260 17.394 1.00 62.31 141 PRO A CA 1
ATOM 1065 C C . PRO A 1 141 ? -16.752 -12.399 17.461 1.00 62.31 141 PRO A C 1
ATOM 1067 O O . PRO A 1 141 ? -16.765 -13.150 18.433 1.00 62.31 141 PRO A O 1
ATOM 1070 N N . LYS A 1 142 ? -17.625 -12.556 16.452 1.00 59.09 142 LYS A N 1
ATOM 1071 C CA . LYS A 1 142 ? -18.586 -13.674 16.382 1.00 59.09 142 LYS A CA 1
ATOM 1072 C C . LYS A 1 142 ? -17.997 -14.948 15.780 1.00 59.09 142 LYS A C 1
ATOM 1074 O O . LYS A 1 142 ? -18.667 -15.985 15.786 1.00 59.09 142 LYS A O 1
ATOM 1079 N N . ARG A 1 143 ? -16.756 -14.914 15.291 1.00 54.22 143 ARG A N 1
ATOM 1080 C CA . ARG A 1 143 ? -16.045 -16.128 14.889 1.00 54.22 143 ARG A CA 1
ATOM 1081 C C . ARG A 1 143 ? -15.546 -16.840 16.139 1.00 54.22 143 ARG A C 1
ATOM 1083 O O . ARG A 1 143 ? -14.588 -16.424 16.778 1.00 54.22 143 ARG A O 1
ATOM 1090 N N . ASN A 1 144 ? -16.260 -17.901 16.514 1.00 43.75 144 ASN A N 1
ATOM 1091 C CA . ASN A 1 144 ? -15.914 -18.738 17.655 1.00 43.75 144 ASN A CA 1
ATOM 1092 C C . ASN A 1 144 ? -14.448 -19.184 17.559 1.00 43.75 144 ASN A C 1
ATOM 1094 O O . ASN A 1 144 ? -14.029 -19.729 16.539 1.00 43.75 144 ASN A O 1
ATOM 1098 N N . ALA A 1 145 ? -13.710 -19.061 18.666 1.00 50.88 145 ALA A N 1
ATOM 1099 C CA . ALA A 1 145 ? -12.323 -19.507 18.850 1.00 50.88 145 ALA A CA 1
ATOM 1100 C C . ALA A 1 145 ? -12.062 -21.006 18.551 1.00 50.88 145 ALA A C 1
ATOM 1102 O O . ALA A 1 145 ? -10.945 -21.486 18.724 1.00 50.88 145 ALA A O 1
ATOM 1103 N N . ARG A 1 146 ? -13.083 -21.751 18.106 1.00 45.59 146 ARG A N 1
ATOM 1104 C CA . ARG A 1 146 ? -13.040 -23.167 17.732 1.00 45.59 146 ARG A CA 1
ATOM 1105 C C . ARG A 1 146 ? -12.541 -23.409 16.298 1.00 45.59 146 ARG A C 1
ATOM 1107 O O . ARG A 1 146 ? -12.140 -24.529 16.004 1.00 45.59 146 ARG A O 1
ATOM 1114 N N . ASP A 1 147 ? -12.462 -22.370 15.463 1.00 49.62 147 ASP A N 1
ATOM 1115 C CA . ASP A 1 147 ? -11.850 -22.428 14.125 1.00 49.62 147 ASP A CA 1
ATOM 1116 C C . ASP A 1 147 ? -10.393 -21.928 14.138 1.00 49.62 147 ASP A C 1
ATOM 1118 O O . ASP A 1 147 ? -9.941 -21.185 13.267 1.00 49.62 147 ASP A O 1
ATOM 1122 N N . SER A 1 148 ? -9.603 -22.370 15.121 1.00 50.41 148 SER A N 1
ATOM 1123 C CA . SER A 1 148 ? -8.165 -22.064 15.246 1.00 50.41 148 SER A CA 1
ATOM 1124 C C . SER A 1 148 ? -7.311 -22.561 14.058 1.00 50.41 148 SER A C 1
ATOM 1126 O O . SER A 1 148 ? -6.102 -22.354 14.039 1.00 50.41 148 SER A O 1
ATOM 1128 N N . HIS A 1 149 ? -7.929 -23.192 13.052 1.00 52.91 149 HIS A N 1
ATOM 1129 C CA . HIS A 1 149 ? -7.322 -23.641 11.797 1.00 52.91 149 HIS A CA 1
ATOM 1130 C C . HIS A 1 149 ? -7.419 -22.615 10.655 1.00 52.91 149 HIS A C 1
ATOM 1132 O O . HIS A 1 149 ? -7.041 -22.931 9.536 1.00 52.91 149 HIS A O 1
ATOM 1138 N N . VAL A 1 150 ? -7.906 -21.395 10.883 1.00 54.12 150 VAL A N 1
ATOM 1139 C CA . VAL A 1 150 ? -7.946 -20.339 9.850 1.00 54.12 150 VAL A CA 1
ATOM 1140 C C . VAL A 1 150 ? -6.667 -19.467 9.746 1.00 54.12 150 VAL A C 1
ATOM 1142 O O . VAL A 1 150 ? -6.477 -18.879 8.685 1.00 54.12 150 VAL A O 1
ATOM 1145 N N . PRO A 1 151 ? -5.707 -19.406 10.704 1.00 55.53 151 PRO A N 1
ATOM 1146 C CA . PRO A 1 151 ? -4.518 -18.555 10.551 1.00 55.53 151 PRO A CA 1
ATOM 1147 C C . PRO A 1 151 ? -3.673 -18.882 9.314 1.00 55.53 151 PRO A C 1
ATOM 1149 O O . PRO A 1 151 ? -3.179 -17.973 8.653 1.00 55.53 151 PRO A O 1
ATOM 1152 N N . TRP A 1 152 ? -3.530 -20.165 8.958 1.00 62.91 152 TRP A N 1
ATOM 1153 C CA . TRP A 1 152 ? -2.669 -20.573 7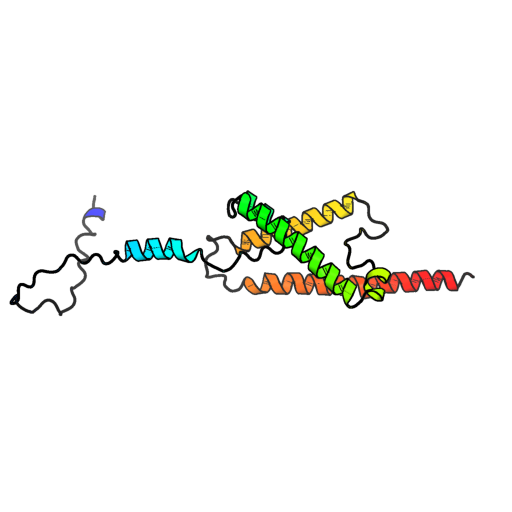.844 1.00 62.91 152 TRP A CA 1
ATOM 1154 C C . TRP A 1 152 ? -3.207 -20.132 6.481 1.00 62.91 152 TRP A C 1
ATOM 1156 O O . TRP A 1 152 ? -2.402 -19.895 5.588 1.00 62.91 152 TRP A O 1
ATOM 1166 N N . ILE A 1 153 ? -4.526 -19.961 6.310 1.00 62.03 153 ILE A N 1
ATOM 1167 C CA . ILE A 1 153 ? -5.106 -19.542 5.023 1.00 62.03 153 ILE A CA 1
ATOM 1168 C C . ILE A 1 153 ? -4.615 -18.141 4.631 1.00 62.03 153 ILE A C 1
ATOM 1170 O O . ILE A 1 153 ? -4.407 -17.853 3.453 1.00 62.03 153 ILE A O 1
ATOM 1174 N N . PHE A 1 154 ? -4.362 -17.296 5.635 1.00 57.97 154 PHE A N 1
ATOM 1175 C CA . PHE A 1 154 ? -3.887 -15.926 5.466 1.00 57.97 154 PHE A CA 1
ATOM 1176 C C . PHE A 1 154 ? -2.390 -15.843 5.158 1.00 57.97 154 PHE A C 1
ATOM 1178 O O . PHE A 1 154 ? -1.940 -14.825 4.649 1.00 57.97 154 PHE A O 1
ATOM 1185 N N . TRP A 1 155 ? -1.628 -16.910 5.410 1.00 62.50 155 TRP A N 1
ATOM 1186 C CA . TRP A 1 155 ? -0.226 -17.018 4.999 1.00 62.50 155 TRP A CA 1
ATOM 1187 C C . TRP A 1 155 ? -0.109 -17.787 3.685 1.00 62.50 155 TRP A C 1
ATOM 1189 O O . TRP A 1 155 ? 0.479 -17.314 2.721 1.00 62.50 155 TRP A O 1
ATOM 1199 N N . VAL A 1 156 ? -0.739 -18.950 3.585 1.00 71.69 156 VAL A N 1
ATOM 1200 C CA . VAL A 1 156 ? -0.610 -19.832 2.425 1.00 71.69 156 VAL A CA 1
ATOM 1201 C C . VAL A 1 156 ? -1.291 -19.256 1.185 1.00 71.69 156 VAL A C 1
ATOM 1203 O O . VAL A 1 156 ? -0.730 -19.373 0.101 1.00 71.69 156 VAL A O 1
ATOM 1206 N N . GLY A 1 157 ? -2.428 -18.565 1.315 1.00 68.88 157 GLY A N 1
ATOM 1207 C CA . GLY A 1 157 ? -3.087 -17.903 0.183 1.00 68.88 157 GLY A CA 1
ATOM 1208 C C . GLY A 1 157 ? -2.192 -16.857 -0.499 1.00 68.88 157 GLY A C 1
ATOM 1209 O O . GLY A 1 157 ? -1.897 -17.003 -1.688 1.00 68.88 157 GLY A O 1
ATOM 1210 N N . PRO A 1 158 ? -1.696 -15.839 0.229 1.00 68.88 158 PRO A N 1
ATOM 1211 C CA . PRO A 1 158 ? -0.774 -14.847 -0.322 1.00 68.88 158 PRO A CA 1
ATOM 1212 C C . PRO A 1 158 ? 0.550 -15.436 -0.813 1.00 68.88 158 PRO A C 1
ATOM 1214 O O . PRO A 1 158 ? 1.031 -15.020 -1.862 1.00 68.88 158 PRO A O 1
ATOM 1217 N N . PHE A 1 159 ? 1.119 -16.431 -0.122 1.00 75.31 159 PHE A N 1
ATOM 1218 C CA . PHE A 1 159 ? 2.356 -17.082 -0.570 1.00 75.31 159 PHE A CA 1
ATOM 1219 C C . PHE A 1 159 ? 2.162 -17.890 -1.858 1.00 75.31 159 PHE A C 1
ATOM 1221 O O . PHE A 1 159 ? 2.991 -17.792 -2.761 1.00 75.31 159 PHE A O 1
ATOM 1228 N N . ILE A 1 160 ? 1.067 -18.645 -1.988 1.00 79.81 160 ILE A N 1
ATOM 1229 C CA . ILE A 1 160 ? 0.741 -19.367 -3.226 1.00 79.81 160 ILE A CA 1
ATOM 1230 C C . ILE A 1 160 ? 0.446 -18.374 -4.353 1.00 79.81 160 ILE A C 1
ATOM 1232 O O . ILE A 1 160 ? 0.964 -18.536 -5.455 1.00 79.81 160 ILE A O 1
ATOM 1236 N N . GLY A 1 161 ? -0.331 -17.322 -4.084 1.00 68.75 161 GLY A N 1
ATOM 1237 C CA . GLY A 1 161 ? -0.614 -16.269 -5.059 1.00 68.75 161 GLY A CA 1
ATOM 1238 C C . GLY A 1 161 ? 0.660 -15.578 -5.552 1.00 68.75 161 GLY A C 1
ATOM 1239 O O . GLY A 1 161 ? 0.863 -15.452 -6.759 1.00 68.75 161 GLY A O 1
ATOM 1240 N N . ALA A 1 162 ? 1.559 -15.211 -4.635 1.00 67.25 162 ALA A N 1
ATOM 1241 C CA . ALA A 1 162 ? 2.858 -14.632 -4.958 1.00 67.25 162 ALA A CA 1
ATOM 1242 C C . ALA A 1 162 ? 3.748 -15.609 -5.741 1.00 67.25 162 ALA A C 1
ATOM 1244 O O . ALA A 1 162 ? 4.383 -15.206 -6.714 1.00 67.25 162 ALA A O 1
ATOM 1245 N N . ALA A 1 163 ? 3.760 -16.895 -5.374 1.00 75.44 163 ALA A N 1
ATOM 1246 C CA . ALA A 1 163 ? 4.514 -17.922 -6.084 1.00 75.44 163 ALA A CA 1
ATOM 1247 C C . ALA A 1 163 ? 4.004 -18.111 -7.518 1.00 75.44 163 ALA A C 1
ATOM 1249 O O . ALA A 1 163 ? 4.805 -18.117 -8.449 1.00 75.44 163 ALA A O 1
ATOM 1250 N N . ILE A 1 164 ? 2.685 -18.193 -7.718 1.00 80.50 164 ILE A N 1
ATOM 1251 C CA . ILE A 1 164 ? 2.068 -18.306 -9.047 1.00 80.50 164 ILE A CA 1
ATOM 1252 C C . ILE A 1 164 ? 2.347 -17.052 -9.876 1.00 80.50 164 ILE A C 1
ATOM 1254 O O . ILE A 1 164 ? 2.735 -17.173 -11.034 1.00 80.50 164 ILE A O 1
ATOM 1258 N N . ALA A 1 165 ? 2.204 -15.857 -9.299 1.00 64.69 165 ALA A N 1
ATOM 1259 C CA . ALA A 1 165 ? 2.492 -14.603 -9.991 1.00 64.69 165 ALA A CA 1
ATOM 1260 C C . ALA A 1 165 ? 3.970 -14.507 -10.405 1.00 64.69 165 ALA A C 1
ATOM 1262 O O . ALA A 1 165 ? 4.271 -14.149 -11.546 1.00 64.69 165 ALA A O 1
ATOM 1263 N N . ALA A 1 166 ? 4.891 -14.896 -9.519 1.00 66.88 166 ALA A N 1
ATOM 1264 C CA . ALA A 1 166 ? 6.318 -14.959 -9.817 1.00 66.88 166 ALA A CA 1
ATOM 1265 C C . ALA A 1 166 ? 6.619 -15.976 -10.929 1.00 66.88 166 ALA A C 1
ATOM 1267 O O . ALA A 1 166 ? 7.370 -15.664 -11.855 1.00 66.88 166 ALA A O 1
ATOM 1268 N N . PHE A 1 167 ? 5.988 -17.153 -10.888 1.00 78.94 167 PHE A N 1
ATOM 1269 C CA . PHE A 1 167 ? 6.134 -18.179 -11.920 1.00 78.94 167 PHE A CA 1
ATOM 1270 C C . PHE A 1 167 ? 5.581 -17.700 -13.266 1.00 78.94 167 PHE A C 1
ATOM 1272 O O . PHE A 1 167 ? 6.247 -17.804 -14.292 1.00 78.94 167 PHE A O 1
ATOM 1279 N N . TYR A 1 168 ? 4.393 -17.102 -13.275 1.00 73.56 168 TYR A N 1
ATOM 1280 C CA . TYR A 1 168 ? 3.777 -16.545 -14.475 1.00 73.56 168 TYR A CA 1
ATOM 1281 C C . TYR A 1 168 ? 4.668 -15.462 -15.096 1.00 73.56 168 TYR A C 1
ATOM 1283 O O . TYR A 1 168 ? 4.947 -15.469 -16.297 1.00 73.56 168 TYR A O 1
ATOM 1291 N N . HIS A 1 169 ? 5.203 -14.568 -14.267 1.00 64.31 169 HIS A N 1
ATOM 1292 C CA . HIS A 1 169 ? 6.110 -13.525 -14.719 1.00 64.31 169 HIS A CA 1
ATOM 1293 C C . HIS A 1 169 ? 7.440 -14.086 -15.256 1.00 64.31 169 HIS A C 1
ATOM 1295 O O . HIS A 1 169 ? 7.913 -13.670 -16.316 1.00 64.31 169 HIS A O 1
ATOM 1301 N N . GLN A 1 170 ? 8.049 -15.063 -14.577 1.00 62.62 170 GLN A N 1
ATOM 1302 C CA . GLN A 1 170 ? 9.321 -15.650 -15.011 1.00 62.62 170 GLN A CA 1
ATOM 1303 C C . GLN A 1 170 ? 9.194 -16.527 -16.259 1.00 62.62 170 GLN A C 1
ATOM 1305 O O . GLN A 1 170 ? 10.056 -16.447 -17.133 1.00 62.62 170 GLN A O 1
ATOM 1310 N N . TYR A 1 171 ? 8.151 -17.349 -16.360 1.00 67.44 171 TYR A N 1
ATOM 1311 C CA . TYR A 1 171 ? 8.059 -18.382 -17.394 1.00 67.44 171 TYR A CA 1
ATOM 1312 C C . TYR A 1 171 ? 7.207 -17.986 -18.589 1.00 67.44 171 TYR A C 1
ATOM 1314 O O . TYR A 1 171 ? 7.494 -18.436 -19.691 1.00 67.44 171 TYR A O 1
ATOM 1322 N N . ILE A 1 172 ? 6.193 -17.140 -18.413 1.00 64.38 172 ILE A N 1
ATOM 1323 C CA . ILE A 1 172 ? 5.330 -16.732 -19.526 1.00 64.38 172 ILE A CA 1
ATOM 1324 C C . ILE A 1 172 ? 5.790 -15.384 -20.072 1.00 64.38 172 ILE A C 1
ATOM 1326 O O . ILE A 1 172 ? 6.093 -15.288 -21.259 1.00 64.38 172 ILE A O 1
ATOM 1330 N N . LEU A 1 173 ? 5.945 -14.362 -19.225 1.00 58.22 173 LEU A N 1
ATOM 1331 C CA . LEU A 1 173 ? 6.324 -13.024 -19.700 1.00 58.22 173 LEU A CA 1
ATOM 1332 C C . LEU A 1 173 ? 7.783 -12.956 -20.176 1.00 58.22 173 LEU A C 1
ATOM 1334 O O . LEU A 1 173 ? 8.060 -12.375 -21.227 1.00 58.22 173 LEU A O 1
ATOM 1338 N N . ARG A 1 174 ? 8.723 -13.605 -19.477 1.00 54.91 174 ARG A N 1
ATOM 1339 C CA . ARG A 1 174 ? 10.136 -13.619 -19.898 1.00 54.91 174 ARG A CA 1
ATOM 1340 C C . ARG A 1 174 ? 10.389 -14.518 -21.113 1.00 54.91 174 ARG A C 1
ATOM 1342 O O . ARG A 1 174 ? 11.176 -14.144 -21.979 1.00 54.91 174 ARG A O 1
ATOM 1349 N N . ALA A 1 175 ? 9.706 -15.661 -21.221 1.00 54.53 175 ALA A N 1
ATOM 1350 C CA . ALA A 1 175 ? 9.819 -16.527 -22.398 1.00 54.53 175 ALA A CA 1
ATOM 1351 C C . ALA A 1 175 ? 9.152 -15.907 -23.636 1.00 54.53 175 ALA A C 1
ATOM 1353 O O . ALA A 1 175 ? 9.707 -15.995 -24.731 1.00 54.53 175 ALA A O 1
ATOM 1354 N N . ALA A 1 176 ? 8.015 -15.220 -23.471 1.00 55.31 176 ALA A N 1
ATOM 1355 C CA . ALA A 1 176 ? 7.384 -14.460 -24.548 1.00 55.31 176 ALA A CA 1
ATOM 1356 C C . ALA A 1 176 ? 8.278 -13.305 -25.026 1.00 55.31 176 ALA A C 1
ATOM 1358 O O . ALA A 1 176 ? 8.442 -13.124 -26.231 1.00 55.31 176 ALA A O 1
ATOM 1359 N N . ALA A 1 177 ? 8.931 -12.586 -24.105 1.00 55.06 177 ALA A N 1
ATOM 1360 C CA . ALA A 1 177 ? 9.877 -11.524 -24.446 1.00 55.06 177 ALA A CA 1
ATOM 1361 C C . ALA A 1 177 ? 11.115 -12.049 -25.200 1.00 55.06 177 ALA A C 1
ATOM 1363 O O . ALA A 1 177 ? 11.524 -11.451 -26.193 1.00 55.06 177 ALA A O 1
ATOM 1364 N N . ILE A 1 178 ? 11.684 -13.191 -24.787 1.00 57.34 178 ILE A N 1
ATOM 1365 C CA . ILE A 1 178 ? 12.822 -13.823 -25.480 1.00 57.34 178 ILE A CA 1
ATOM 1366 C C . ILE A 1 178 ? 12.412 -14.316 -26.875 1.00 57.34 178 ILE A C 1
ATOM 1368 O O . ILE A 1 178 ? 13.162 -14.135 -27.834 1.00 57.34 178 ILE A O 1
ATOM 1372 N N . LYS A 1 179 ? 11.212 -14.893 -27.017 1.00 57.66 179 LYS A N 1
ATOM 1373 C CA . LYS A 1 179 ? 10.694 -15.366 -28.310 1.00 57.66 179 LYS A CA 1
ATOM 1374 C C . LYS A 1 179 ? 10.399 -14.205 -29.267 1.00 57.66 179 LYS A C 1
ATOM 1376 O O . LYS A 1 179 ? 10.723 -14.299 -30.448 1.00 57.66 179 LYS A O 1
ATOM 1381 N N . ALA A 1 180 ? 9.869 -13.095 -28.753 1.00 57.34 180 ALA A N 1
ATOM 1382 C CA . ALA A 1 180 ? 9.657 -11.872 -29.521 1.00 57.34 180 ALA A CA 1
ATOM 1383 C C . ALA A 1 180 ? 10.988 -11.255 -29.989 1.00 57.34 180 ALA A C 1
ATOM 1385 O O . ALA A 1 180 ? 11.160 -11.002 -31.177 1.00 57.34 180 ALA A O 1
ATOM 1386 N N . LEU A 1 181 ? 11.969 -11.094 -29.093 1.00 59.47 181 LEU A N 1
ATOM 1387 C CA . LEU A 1 181 ? 13.296 -10.556 -29.431 1.00 59.47 181 LEU A CA 1
ATOM 1388 C C . LEU A 1 181 ? 14.091 -11.458 -30.390 1.00 59.47 181 LEU A C 1
ATOM 1390 O O . LEU A 1 181 ? 14.776 -10.955 -31.279 1.00 59.47 181 LEU A O 1
ATOM 1394 N N . GLY A 1 182 ? 13.979 -12.783 -30.258 1.00 58.53 182 GLY A N 1
ATOM 1395 C CA . GLY A 1 182 ? 14.581 -13.733 -31.198 1.00 58.53 182 GLY A CA 1
ATOM 1396 C C . GLY A 1 182 ? 13.984 -13.638 -32.606 1.00 58.53 182 GLY A C 1
ATOM 1397 O O . GLY A 1 182 ? 14.725 -13.690 -33.585 1.00 58.53 182 GLY A O 1
ATOM 1398 N N . SER A 1 183 ? 12.669 -13.415 -32.707 1.00 57.56 183 SER A N 1
ATOM 1399 C CA . SER A 1 183 ? 11.964 -13.243 -33.984 1.00 57.56 183 SER A CA 1
ATOM 1400 C C . SER A 1 183 ? 12.324 -11.944 -34.717 1.00 57.56 183 SER A C 1
ATOM 1402 O O . SER A 1 183 ? 12.215 -11.893 -35.941 1.00 57.56 183 SER A O 1
ATOM 1404 N N . PHE A 1 184 ? 12.756 -10.900 -34.001 1.00 61.94 184 PHE A N 1
ATOM 1405 C CA . PHE A 1 184 ? 13.273 -9.674 -34.620 1.00 61.94 184 PHE A CA 1
ATOM 1406 C C . PHE A 1 184 ? 14.714 -9.834 -35.115 1.00 61.94 184 PHE A C 1
ATOM 1408 O O . PHE A 1 184 ? 15.071 -9.256 -36.134 1.00 61.94 184 PHE A O 1
ATOM 1415 N N . ARG A 1 185 ? 15.536 -10.650 -34.440 1.00 61.31 185 ARG A N 1
ATOM 1416 C CA . ARG A 1 185 ? 16.934 -10.883 -34.838 1.00 61.31 185 ARG A CA 1
ATOM 1417 C C . ARG A 1 185 ? 17.091 -11.826 -36.036 1.00 61.31 185 ARG A C 1
ATOM 1419 O O . ARG A 1 185 ? 18.137 -11.793 -36.662 1.00 61.31 185 ARG A O 1
ATOM 1426 N N . SER A 1 186 ? 16.107 -12.675 -36.342 1.00 56.72 186 SER A N 1
ATOM 1427 C CA . SER A 1 186 ? 16.179 -13.577 -37.508 1.00 56.72 186 SER A CA 1
ATOM 1428 C C . SER A 1 186 ? 15.646 -12.970 -38.811 1.00 56.72 186 SER A C 1
ATOM 1430 O O . SER A 1 186 ? 15.737 -13.623 -39.843 1.00 56.72 186 SER A O 1
ATOM 1432 N N . ASN A 1 187 ? 15.033 -11.784 -38.756 1.00 50.22 187 ASN A N 1
ATOM 1433 C CA . ASN A 1 187 ? 14.451 -11.083 -39.910 1.00 50.22 187 ASN A CA 1
ATOM 1434 C C . ASN A 1 187 ? 15.263 -9.839 -40.329 1.00 50.22 187 ASN A C 1
ATOM 1436 O O . ASN A 1 187 ? 14.785 -9.053 -41.145 1.00 50.22 187 ASN A O 1
ATOM 1440 N N . ALA A 1 188 ? 16.457 -9.651 -39.762 1.00 49.25 188 ALA A N 1
ATOM 1441 C CA . ALA A 1 188 ? 17.443 -8.639 -40.144 1.00 49.25 188 ALA A CA 1
ATOM 1442 C C . ALA A 1 188 ? 18.715 -9.348 -40.618 1.00 49.25 188 ALA A C 1
ATOM 1444 O O . ALA A 1 188 ? 19.355 -8.826 -41.554 1.00 49.25 188 ALA A O 1
#

Radius of gyration: 30.92 Å; chains: 1; bounding box: 69×40×110 Å

pLDDT: mean 70.39, std 18.56, range [37.38, 97.31]

InterPro domains:
  IPR000425 Major intrinsic protein [PF00230] (53-150)
  IPR000425 Major intrinsic protein [PR00783] (37-61)
  IPR000425 Major intrinsic protein [PR00783] (74-93)
  IPR000425 Major intrinsic protein [PR00783] (152-172)
  IPR022357 Major intrinsic protein, conserved site [PS00221] (55-63)
  IPR023271 Aquaporin-like [G3DSA:1.20.1080.10] (50-149)
  IPR023271 Aquaporin-like [G3DSA:1.20.1080.10] (150-188)
  IPR023271 Aquaporin-like [SSF81338] (52-174)
  IPR034294 Aquaporin transporter [PTHR45687] (53-151)

Organism: Hevea brasiliensis (NCBI:txid3981)

Secondary structure (DSSP, 8-state):
-TTTTGGGS--PPPPTT---------------PPPHHHHHHHHHHHTT-S------SHHHHHHHHHTTSS-HHHHHHHHHHHHHHHHHHHHHHHHHSHHHHHHTGGG---PPTT--HHHHHHHHHHHHHHHHHHHHHHT-TTS-TT-TT-TTHHHHHHHHHHHHHHHHIIIIIHHHHHHHHHHHHT--

Sequence (188 aa):
MAKQLMRRLAVKPKPWIEVAPSLLGFPLRPSNSPSLETIREEKAEEHEDESDGGHINPAVTFGLFLGRKVSLIRALLYMVAQCLGAICGCGLVKAFQKAYYTRYGGGANELSSGYSKGTGLGAEIIGTFVLVYTVFSATDPKRNARDSHVPWIFWVGPFIGAAIAAFYHQYILRAAAIKALGSFRSNA